Protein AF-A0A0D3KA87-F1 (afdb_monomer)

Nearest PDB structures (foldseek):
  4mgt-assembly1_A  TM=5.102E-01  e=1.260E-03  Homo sapiens
  7eym-assembly1_B  TM=7.110E-01  e=2.002E-02  Vibrio cholerae
  3smh-assembly1_A  TM=4.276E-01  e=1.217E-02  Arachis hypogaea
  2oyz-assembly1_A-2  TM=3.803E-01  e=1.894E-02  Vibrio parahaemolyticus RIMD 2210633
  7eyl-assembly1_B  TM=3.367E-01  e=8.732E-03  Salmonella enterica

Radius of gyration: 24.96 Å; Cα contacts (8 Å, |Δi|>4): 681; chains: 1; bounding box: 52×82×72 Å

Secondary structure (DSSP, 8-state):
-------B-EEEE--SSSPPPEEEEEE--HHHHHHHHHHHHTTHHHHHTSPPEEETTTTEEEEEEEEE-SS-SS-B--SSSSPBPBPPHHHHHHHHHHHHHHHHHHHHHHGGGTTT-HHHHHHHHHHHTT-TT-EEEEEEEEES-B----B---GGGGSEEEEEEESEEEEEEETTSSS----PPEEEEEETTEEEEE-TTSSEEEEEB--B--SSTTTSEEEEEEE---SSHHHHHHHHHTTSSHHHHHHHHHHHHHHHHS--BPPPHHHHHHHHHHHHH-TT---TT-PPTTSTTHHHHHHHHHHHTTS-------------------------------

Structure (mmCIF, N/CA/C/O backbone):
data_AF-A0A0D3KA87-F1
#
_entry.id   AF-A0A0D3KA87-F1
#
loop_
_atom_site.group_PDB
_atom_site.id
_atom_site.type_symbol
_atom_site.label_atom_id
_atom_site.label_alt_id
_atom_site.label_comp_id
_atom_site.label_asym_id
_atom_site.label_entity_id
_atom_site.label_seq_id
_atom_site.pdbx_PDB_ins_code
_atom_site.Cartn_x
_atom_site.Cartn_y
_atom_site.Cartn_z
_atom_site.occupancy
_atom_site.B_iso_or_equiv
_atom_site.auth_seq_id
_atom_site.auth_comp_id
_atom_site.auth_asym_id
_atom_site.auth_atom_id
_atom_site.pdbx_PDB_model_num
ATOM 1 N N . MET A 1 1 ? -5.743 -29.422 16.535 1.00 29.83 1 MET A N 1
ATOM 2 C CA . MET A 1 1 ? -4.283 -29.251 16.360 1.00 29.83 1 MET A CA 1
ATOM 3 C C . MET A 1 1 ? -4.022 -27.855 15.812 1.00 29.83 1 MET A C 1
ATOM 5 O O . MET A 1 1 ? -4.477 -27.555 14.717 1.00 29.83 1 MET A O 1
ATOM 9 N N . ARG A 1 2 ? -3.400 -26.972 16.604 1.00 28.83 2 ARG A N 1
ATOM 10 C CA . ARG A 1 2 ? -3.040 -25.602 16.205 1.00 28.83 2 ARG A CA 1
ATOM 11 C C . ARG A 1 2 ? -1.653 -25.640 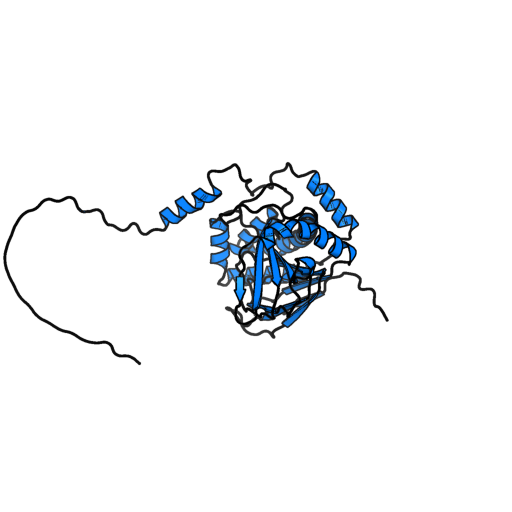15.562 1.00 28.83 2 ARG A C 1
ATOM 13 O O . ARG A 1 2 ? -0.681 -25.882 16.266 1.00 28.83 2 ARG A O 1
ATOM 20 N N . ALA A 1 3 ? -1.568 -25.428 14.252 1.00 25.55 3 ALA A N 1
ATOM 21 C CA . ALA A 1 3 ? -0.290 -25.203 13.589 1.00 25.55 3 ALA A CA 1
ATOM 22 C C . ALA A 1 3 ? 0.147 -23.753 13.845 1.00 25.55 3 ALA A C 1
ATOM 24 O O . ALA A 1 3 ? -0.553 -22.812 13.466 1.00 25.55 3 ALA A O 1
ATOM 25 N N . ALA A 1 4 ? 1.282 -23.581 14.521 1.00 24.92 4 ALA A N 1
ATOM 26 C CA . ALA A 1 4 ? 1.974 -22.305 14.611 1.00 24.92 4 ALA A CA 1
ATOM 27 C C . ALA A 1 4 ? 2.477 -21.928 13.208 1.00 24.92 4 ALA A C 1
ATOM 29 O O . ALA A 1 4 ? 3.309 -22.620 12.626 1.00 24.92 4 ALA A O 1
ATOM 30 N N . TYR A 1 5 ? 1.912 -20.864 12.639 1.00 28.84 5 TYR A N 1
ATOM 31 C CA . TYR A 1 5 ? 2.290 -20.332 11.332 1.00 28.84 5 TYR A CA 1
ATOM 32 C C . TYR A 1 5 ? 3.487 -19.391 11.522 1.00 28.84 5 TYR A C 1
ATOM 34 O O . TYR A 1 5 ? 3.333 -18.293 12.055 1.00 28.84 5 TYR A O 1
ATOM 42 N N . HIS A 1 6 ? 4.681 -19.816 11.108 1.00 30.80 6 HIS A N 1
ATOM 43 C CA . HIS A 1 6 ? 5.847 -18.936 11.012 1.00 30.80 6 HIS A CA 1
ATOM 44 C C . HIS A 1 6 ? 5.797 -18.163 9.679 1.00 30.80 6 HIS A C 1
ATOM 46 O O . HIS A 1 6 ? 5.559 -18.737 8.617 1.00 30.80 6 HIS A O 1
ATOM 52 N N . GLY A 1 7 ? 5.932 -16.836 9.760 1.00 34.31 7 GLY A N 1
ATOM 53 C CA . GLY A 1 7 ? 5.537 -15.854 8.742 1.00 34.31 7 GLY A CA 1
ATOM 54 C C . GLY A 1 7 ? 6.432 -15.733 7.505 1.00 34.31 7 GLY A C 1
ATOM 55 O O . GLY A 1 7 ? 7.027 -14.679 7.291 1.00 34.31 7 GLY A O 1
ATOM 56 N N . HIS A 1 8 ? 6.465 -16.756 6.652 1.00 42.09 8 HIS A N 1
ATOM 57 C CA . HIS A 1 8 ? 6.982 -16.636 5.284 1.00 42.09 8 HIS A CA 1
ATOM 58 C C . HIS A 1 8 ? 5.834 -16.410 4.290 1.00 42.09 8 HIS A C 1
ATOM 60 O O . HIS A 1 8 ? 4.840 -17.139 4.298 1.00 42.09 8 HIS A O 1
ATOM 66 N N . GLY A 1 9 ? 5.948 -15.371 3.455 1.00 43.50 9 GLY A N 1
ATOM 67 C CA . GLY A 1 9 ? 4.945 -15.059 2.437 1.00 43.50 9 GLY A CA 1
ATOM 68 C C . GLY A 1 9 ? 4.829 -16.140 1.357 1.00 43.50 9 GLY A C 1
ATOM 69 O O . GLY A 1 9 ? 5.801 -16.826 1.050 1.00 43.50 9 GLY A O 1
ATOM 70 N N . THR A 1 10 ? 3.632 -16.316 0.793 1.00 48.19 10 THR A N 1
ATOM 71 C CA . THR A 1 10 ? 3.384 -17.303 -0.275 1.00 48.19 10 THR A CA 1
ATOM 72 C C . THR A 1 10 ? 3.188 -16.592 -1.618 1.00 48.19 10 THR A C 1
ATOM 74 O O . THR A 1 10 ? 2.235 -15.813 -1.724 1.00 48.19 10 THR A O 1
ATOM 77 N N . PRO A 1 11 ? 4.022 -16.860 -2.641 1.00 50.75 11 PRO A N 1
ATOM 78 C CA . PRO A 1 11 ? 3.835 -16.300 -3.976 1.00 50.75 11 PRO A CA 1
ATOM 79 C C . PRO A 1 11 ? 2.576 -16.861 -4.647 1.00 50.75 11 PRO A C 1
ATOM 81 O O . PRO A 1 11 ? 2.233 -18.033 -4.480 1.00 50.75 11 PRO A O 1
ATOM 84 N N . TRP A 1 12 ? 1.907 -16.034 -5.449 1.00 44.16 12 TRP A N 1
ATOM 85 C CA . TRP A 1 12 ? 0.798 -16.443 -6.312 1.00 44.16 12 TRP A CA 1
ATOM 86 C C . TRP A 1 12 ? 0.878 -15.711 -7.671 1.00 44.16 12 TRP A C 1
ATOM 88 O O . TRP A 1 12 ? 0.976 -14.482 -7.689 1.00 44.16 12 TRP A O 1
ATOM 98 N N . GLY A 1 13 ? 0.879 -16.446 -8.801 1.00 48.28 13 GLY A N 1
ATOM 99 C CA . GLY A 1 13 ? 0.975 -15.877 -10.161 1.00 48.28 13 GLY A CA 1
ATOM 100 C C . GLY A 1 13 ? 1.121 -16.894 -11.314 1.00 48.28 13 GLY A C 1
ATOM 101 O O . GLY A 1 13 ? 1.356 -18.075 -11.066 1.00 48.28 13 GLY A O 1
ATOM 102 N N . SER A 1 14 ? 0.983 -16.438 -12.573 1.00 42.50 14 SER A N 1
ATOM 103 C CA . SER A 1 14 ? 1.156 -17.241 -13.809 1.00 42.50 14 SER A CA 1
ATOM 104 C C . SER A 1 14 ? 2.078 -16.551 -14.825 1.00 42.50 14 SER A C 1
ATOM 106 O O . SER A 1 14 ? 1.869 -15.377 -15.118 1.00 42.50 14 SER A O 1
ATOM 108 N N . SER A 1 15 ? 3.037 -17.271 -15.416 1.00 38.16 15 SER A N 1
ATOM 109 C CA . SER A 1 15 ? 4.086 -16.719 -16.300 1.00 38.16 15 SER A CA 1
ATOM 110 C C . SER A 1 15 ? 3.833 -16.845 -17.816 1.00 38.16 15 SER A C 1
ATOM 112 O O . SER A 1 15 ? 4.717 -16.535 -18.610 1.00 38.16 15 SER A O 1
ATOM 114 N N . ALA A 1 16 ? 2.654 -17.287 -18.266 1.00 33.31 16 ALA A N 1
ATOM 115 C CA . ALA A 1 16 ? 2.413 -17.542 -19.690 1.00 33.31 16 ALA A CA 1
ATOM 116 C C . ALA A 1 16 ? 1.804 -16.330 -20.432 1.00 33.31 16 ALA A C 1
ATOM 118 O O . ALA A 1 16 ? 0.631 -16.004 -20.255 1.00 33.31 16 ALA A O 1
ATOM 119 N N . GLY A 1 17 ? 2.598 -15.695 -21.307 1.00 37.53 17 GLY A N 1
ATOM 120 C CA . GLY A 1 17 ? 2.157 -14.931 -22.497 1.00 37.53 17 GLY A CA 1
ATOM 121 C C . GLY A 1 17 ? 1.328 -13.649 -22.300 1.00 37.53 17 GLY A C 1
ATOM 122 O O . GLY A 1 17 ? 1.046 -12.947 -23.268 1.00 37.53 17 GLY A O 1
ATOM 123 N N . SER A 1 18 ? 0.961 -13.317 -21.068 1.00 50.84 18 SER A N 1
ATOM 124 C CA . SER A 1 18 ? 0.252 -12.105 -20.644 1.00 50.84 18 SER A CA 1
ATOM 125 C C . SER A 1 18 ? 1.013 -11.491 -19.465 1.00 50.84 18 SER A C 1
ATOM 127 O O . SER A 1 18 ? 1.830 -12.178 -18.854 1.00 50.84 18 SER A O 1
ATOM 129 N N . VAL A 1 19 ? 0.828 -10.195 -19.174 1.00 52.31 19 VAL A N 1
ATOM 130 C CA . VAL A 1 19 ? 1.509 -9.565 -18.028 1.00 52.31 19 VAL A CA 1
ATOM 131 C C . VAL A 1 19 ? 1.195 -10.391 -16.772 1.00 52.31 19 VAL A C 1
ATOM 133 O O . VAL A 1 19 ? 0.009 -10.568 -16.478 1.00 52.31 19 VAL A O 1
ATOM 136 N N . PRO A 1 20 ? 2.200 -10.940 -16.061 1.00 62.62 20 PRO A N 1
ATOM 137 C CA . PRO A 1 20 ? 1.940 -11.867 -14.975 1.00 62.62 20 PRO A CA 1
ATOM 138 C C . PRO A 1 20 ? 1.203 -11.129 -13.864 1.00 62.62 20 PRO A C 1
ATOM 140 O O . PRO A 1 20 ? 1.701 -10.142 -13.318 1.00 62.62 20 PRO A O 1
ATOM 143 N N . PHE A 1 21 ? 0.027 -11.627 -13.490 1.00 72.81 21 PHE A N 1
ATOM 144 C CA . PHE A 1 21 ? -0.487 -11.330 -12.166 1.00 72.81 21 PHE A CA 1
ATOM 145 C C . PHE A 1 21 ? 0.550 -11.848 -11.160 1.00 72.81 21 PHE A C 1
ATOM 147 O O . PHE A 1 21 ? 0.918 -13.024 -11.201 1.00 72.81 21 PHE A O 1
ATOM 154 N N . ALA A 1 22 ? 1.017 -10.975 -10.273 1.00 80.88 22 ALA A N 1
ATOM 155 C CA . ALA A 1 22 ? 1.909 -11.337 -9.184 1.00 80.88 22 ALA A CA 1
ATOM 156 C C . ALA A 1 22 ? 1.390 -10.750 -7.880 1.00 80.88 22 ALA A C 1
ATOM 158 O O . ALA A 1 22 ? 1.112 -9.549 -7.774 1.00 80.88 22 ALA A O 1
ATOM 159 N N . MET A 1 23 ? 1.292 -11.610 -6.874 1.00 84.25 23 MET A N 1
ATOM 160 C CA . MET A 1 23 ? 0.985 -11.204 -5.518 1.00 84.25 23 MET A CA 1
ATOM 161 C C . MET A 1 23 ? 1.862 -11.955 -4.531 1.00 84.25 23 MET A C 1
ATOM 163 O O . MET A 1 23 ? 1.871 -13.185 -4.503 1.00 84.25 23 MET A O 1
ATOM 167 N N . GLN A 1 24 ? 2.561 -11.195 -3.695 1.00 86.12 24 GLN A N 1
ATOM 168 C CA . GLN A 1 24 ? 3.123 -11.706 -2.451 1.00 86.12 24 GLN A CA 1
ATOM 169 C C . GLN A 1 24 ? 2.172 -11.375 -1.326 1.00 86.12 24 GLN A C 1
ATOM 171 O O . GLN A 1 24 ? 1.666 -10.258 -1.268 1.00 86.12 24 GLN A O 1
ATOM 176 N N . ARG A 1 25 ? 1.944 -12.319 -0.420 1.00 90.44 25 ARG A N 1
ATOM 177 C CA . ARG A 1 25 ? 1.046 -12.121 0.718 1.00 90.44 25 ARG A CA 1
ATOM 178 C C . ARG A 1 25 ? 1.621 -12.717 1.985 1.00 90.44 25 ARG A C 1
ATOM 180 O O . ARG A 1 25 ? 2.270 -13.756 1.941 1.00 90.44 25 ARG A O 1
ATOM 187 N N . GLY A 1 26 ? 1.346 -12.065 3.100 1.00 91.69 26 GLY A N 1
ATOM 188 C CA . GLY A 1 26 ? 1.746 -12.477 4.435 1.00 91.69 26 GLY A CA 1
ATOM 189 C C . GLY A 1 26 ? 0.717 -12.019 5.458 1.00 91.69 26 GLY A C 1
ATOM 190 O O . GLY A 1 26 ? -0.248 -11.321 5.131 1.00 91.69 26 GLY A O 1
ATOM 191 N N . ARG A 1 27 ? 0.917 -12.418 6.712 1.00 94.69 27 ARG A N 1
ATOM 192 C CA . ARG A 1 27 ? 0.060 -11.999 7.818 1.00 94.69 27 ARG A CA 1
ATOM 193 C C . ARG A 1 27 ? 0.905 -11.539 8.991 1.00 94.69 27 ARG A C 1
ATOM 195 O O . ARG A 1 27 ? 1.750 -12.297 9.462 1.00 94.69 27 ARG A O 1
ATOM 202 N N . ALA A 1 28 ? 0.679 -10.307 9.436 1.00 95.69 28 ALA A N 1
ATOM 203 C CA . ALA A 1 28 ? 1.359 -9.752 10.597 1.00 95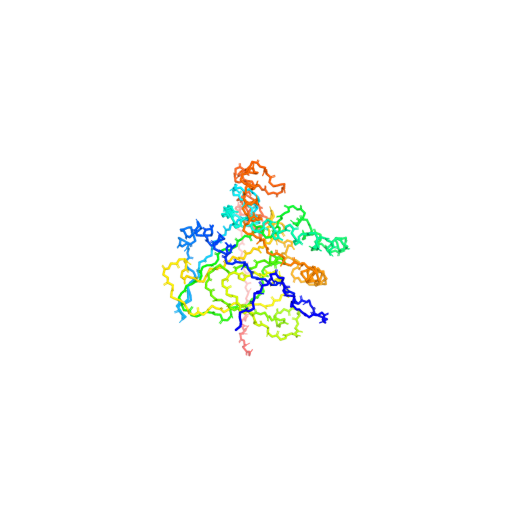.69 28 ALA A CA 1
ATOM 204 C C . ALA A 1 28 ? 1.082 -10.608 11.837 1.00 95.69 28 ALA A C 1
ATOM 206 O O . ALA A 1 28 ? -0.004 -11.183 11.975 1.00 95.69 28 ALA A O 1
ATOM 207 N N . SER A 1 29 ? 2.057 -10.679 12.746 1.00 97.00 29 SER A N 1
ATOM 208 C CA . SER A 1 29 ? 1.815 -11.275 14.057 1.00 97.00 29 SER A CA 1
ATOM 209 C C . SER A 1 29 ? 0.733 -10.478 14.802 1.00 97.00 29 SER A C 1
ATOM 211 O O . SER A 1 29 ? 0.550 -9.288 14.519 1.00 97.00 29 SER A O 1
ATOM 213 N N . PRO A 1 30 ? 0.017 -11.094 15.759 1.00 97.69 30 PRO A N 1
ATOM 214 C CA . PRO A 1 30 ? -0.987 -10.388 16.553 1.00 97.69 30 PRO A CA 1
ATOM 215 C C . PRO A 1 30 ? -0.450 -9.111 17.211 1.00 97.69 30 PRO A C 1
ATOM 217 O O . PRO A 1 30 ? -1.128 -8.089 17.189 1.00 97.69 30 PRO A O 1
ATOM 220 N N . ASP A 1 31 ? 0.786 -9.138 17.712 1.00 97.94 31 ASP A N 1
ATOM 221 C CA . ASP A 1 31 ? 1.407 -7.993 18.384 1.00 97.94 31 ASP A CA 1
ATOM 222 C C . ASP A 1 31 ? 1.713 -6.840 17.424 1.00 97.94 31 ASP A C 1
ATOM 224 O O . ASP A 1 31 ? 1.459 -5.677 17.741 1.00 97.94 31 ASP A O 1
ATOM 228 N N . VAL A 1 32 ? 2.216 -7.159 16.226 1.00 97.75 32 VAL A N 1
ATOM 229 C CA . VAL A 1 32 ? 2.481 -6.172 15.170 1.00 97.75 32 VAL A CA 1
ATOM 230 C C . VAL A 1 32 ? 1.172 -5.580 14.666 1.00 97.75 32 VAL A C 1
ATOM 232 O O . VAL A 1 32 ? 1.063 -4.364 14.541 1.00 97.75 32 VAL A O 1
ATOM 235 N N . LEU A 1 33 ? 0.156 -6.416 14.429 1.00 97.88 33 LEU A N 1
ATOM 236 C CA . LEU A 1 33 ? -1.172 -5.952 14.039 1.00 97.88 33 LEU A CA 1
ATOM 237 C C . LEU A 1 33 ? -1.755 -5.011 15.098 1.00 97.88 33 LEU A C 1
ATOM 239 O O . LEU A 1 33 ? -2.148 -3.900 14.756 1.00 97.88 33 LEU A O 1
ATOM 243 N N . ALA A 1 34 ? -1.761 -5.415 16.369 1.00 97.88 34 ALA A N 1
ATOM 244 C CA . ALA A 1 34 ? -2.294 -4.602 17.459 1.00 97.88 34 ALA A CA 1
ATOM 245 C C . ALA A 1 34 ? -1.553 -3.263 17.587 1.00 97.88 34 ALA A C 1
ATOM 247 O O . ALA A 1 34 ? -2.163 -2.226 17.847 1.00 97.88 34 ALA A O 1
ATOM 248 N N . HIS A 1 35 ? -0.235 -3.265 17.384 1.00 97.50 35 HIS A N 1
ATOM 249 C CA . HIS A 1 35 ? 0.570 -2.048 17.397 1.00 97.50 35 HIS A CA 1
ATOM 250 C C . HIS A 1 35 ? 0.224 -1.103 16.246 1.00 97.50 35 HIS A C 1
ATOM 252 O O . HIS A 1 35 ? -0.018 0.081 16.473 1.00 97.50 35 HIS A O 1
ATOM 258 N N . VAL A 1 36 ? 0.112 -1.628 15.026 1.00 96.81 36 VAL A N 1
ATOM 259 C CA . VAL A 1 36 ? -0.241 -0.836 13.841 1.00 96.81 36 VAL A CA 1
ATOM 260 C C . VAL A 1 36 ? -1.693 -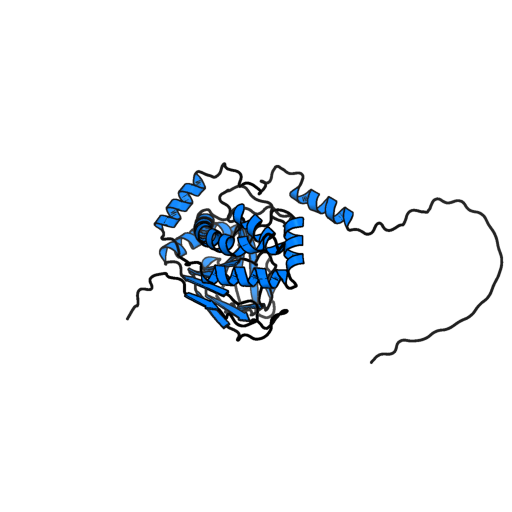0.350 13.901 1.00 96.81 36 VAL A C 1
ATOM 262 O O . VAL A 1 36 ? -1.960 0.776 13.495 1.00 96.81 36 VAL A O 1
ATOM 265 N N . GLN A 1 37 ? -2.623 -1.134 14.456 1.00 97.31 37 GLN A N 1
ATOM 266 C CA . GLN A 1 37 ? -4.007 -0.707 14.707 1.00 97.31 37 GLN A CA 1
ATOM 267 C C . GLN A 1 37 ? -4.062 0.475 15.681 1.00 97.31 37 GLN A C 1
ATOM 269 O O . GLN A 1 37 ? -4.720 1.468 15.386 1.00 97.31 37 GLN A O 1
ATOM 274 N N . ARG A 1 38 ? -3.322 0.417 16.801 1.00 96.75 38 ARG A N 1
ATOM 275 C CA . ARG A 1 38 ? -3.224 1.547 17.743 1.00 96.75 38 ARG A CA 1
ATOM 276 C C . ARG A 1 38 ? -2.644 2.793 17.084 1.00 96.75 38 ARG A C 1
ATOM 278 O O . ARG A 1 38 ? -3.164 3.882 17.294 1.00 96.75 38 ARG A O 1
ATOM 285 N N . ALA A 1 39 ? -1.599 2.637 16.270 1.00 94.94 39 ALA A N 1
ATOM 286 C CA . ALA A 1 39 ? -1.043 3.753 15.514 1.00 94.94 39 ALA A CA 1
ATOM 287 C C . ALA A 1 39 ? -2.080 4.325 14.534 1.00 94.94 39 ALA A C 1
ATOM 289 O O . ALA A 1 39 ? -2.257 5.535 14.471 1.00 94.94 39 ALA A O 1
ATOM 290 N N . ALA A 1 40 ? -2.798 3.470 13.802 1.00 94.44 40 ALA A N 1
ATOM 291 C CA . ALA A 1 40 ? -3.790 3.891 12.818 1.00 94.44 40 ALA A CA 1
ATOM 292 C C . ALA A 1 40 ? -5.037 4.544 13.429 1.00 94.44 40 ALA A C 1
ATOM 294 O O . ALA A 1 40 ? -5.624 5.408 12.784 1.00 94.44 40 ALA A O 1
ATOM 295 N N . ALA A 1 41 ? -5.401 4.196 14.667 1.00 94.19 41 ALA A N 1
ATOM 296 C CA . ALA A 1 41 ? -6.487 4.846 15.400 1.00 94.19 41 ALA A CA 1
ATOM 297 C C . ALA A 1 41 ? -6.252 6.356 15.595 1.00 94.19 41 ALA A C 1
ATOM 299 O O . ALA A 1 41 ? -7.205 7.118 15.699 1.00 94.19 41 ALA A O 1
ATOM 300 N N . LEU A 1 42 ? -4.999 6.830 15.545 1.00 93.38 42 LEU A N 1
ATOM 301 C CA . LEU A 1 42 ? -4.694 8.268 15.566 1.00 93.38 42 LEU A CA 1
ATOM 302 C C . LEU A 1 42 ? -5.217 9.019 14.327 1.00 93.38 42 LEU A C 1
ATOM 304 O O . LEU A 1 42 ? -5.322 10.238 14.362 1.00 93.38 42 LEU A O 1
ATOM 308 N N . MET A 1 43 ? -5.551 8.308 13.244 1.00 93.00 43 MET A N 1
ATOM 309 C CA . MET A 1 43 ? -6.176 8.877 12.043 1.00 93.00 43 MET A CA 1
ATOM 310 C C . MET A 1 43 ? -7.710 8.823 12.090 1.00 93.00 43 MET A C 1
ATOM 312 O O . MET A 1 43 ? -8.356 9.304 11.164 1.00 93.00 43 MET A O 1
ATOM 316 N N . GLU A 1 44 ? -8.313 8.212 13.116 1.00 92.62 44 GLU A N 1
ATOM 317 C CA . GLU A 1 44 ? -9.759 7.963 13.169 1.00 92.62 44 GLU A CA 1
ATOM 318 C C . GLU A 1 44 ? -10.567 9.255 13.044 1.00 92.62 44 GLU A C 1
ATOM 320 O O . GLU A 1 44 ? -11.424 9.354 12.167 1.00 92.62 44 GLU A O 1
ATOM 325 N N . ALA A 1 45 ? -10.269 10.253 13.880 1.00 90.81 45 ALA A N 1
ATOM 326 C CA . ALA A 1 45 ? -10.993 11.521 13.882 1.00 90.81 45 ALA A CA 1
ATOM 327 C C . ALA A 1 45 ? -10.915 12.221 12.516 1.00 90.81 45 ALA A C 1
ATOM 329 O O . ALA A 1 45 ? -11.938 12.657 11.987 1.00 90.81 45 ALA A O 1
ATOM 330 N N . ASP A 1 46 ? -9.720 12.251 11.920 1.00 90.38 46 ASP A N 1
ATOM 331 C CA . ASP A 1 46 ? -9.484 12.847 10.606 1.00 90.38 46 ASP A CA 1
ATOM 332 C C . ASP A 1 46 ? -10.294 12.136 9.520 1.00 90.38 46 ASP A C 1
ATOM 334 O O . ASP A 1 46 ? -10.982 12.787 8.737 1.00 90.38 46 ASP A O 1
ATOM 338 N N . VAL A 1 47 ? -10.239 10.800 9.472 1.00 90.44 47 VAL A N 1
ATOM 339 C 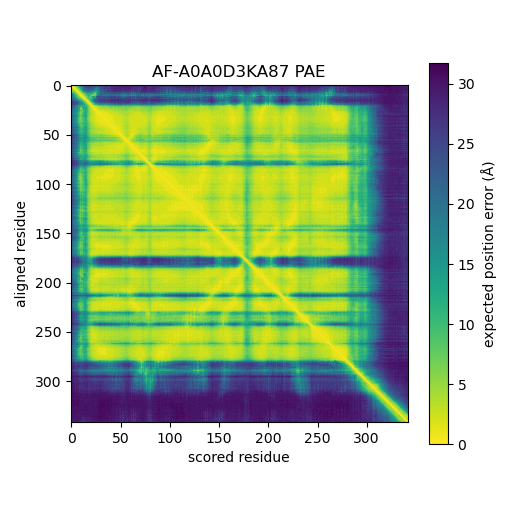CA . VAL A 1 47 ? -10.897 10.015 8.421 1.00 90.44 47 VAL A CA 1
ATOM 340 C C . VAL A 1 47 ? -12.415 10.019 8.586 1.00 90.44 47 VAL A C 1
ATOM 342 O O . VAL A 1 47 ? -13.131 10.105 7.590 1.00 90.44 47 VAL A O 1
ATOM 345 N N . LEU A 1 48 ? -12.934 9.950 9.815 1.00 88.94 48 LEU A N 1
ATOM 346 C CA . LEU A 1 48 ? -14.377 9.962 10.068 1.00 88.94 48 LEU A CA 1
ATOM 347 C C . LEU A 1 48 ? -15.027 11.321 9.772 1.00 88.94 48 LEU A C 1
ATOM 349 O O . LEU A 1 48 ? -16.212 11.351 9.430 1.00 88.94 48 LEU A O 1
ATOM 353 N N . ALA A 1 49 ? -14.258 12.413 9.833 1.00 90.88 49 ALA A N 1
ATOM 354 C CA . ALA A 1 49 ? -14.698 13.753 9.445 1.00 90.88 49 ALA A CA 1
ATOM 355 C C . ALA A 1 49 ? -14.782 13.961 7.919 1.00 90.88 49 ALA A C 1
ATOM 357 O O . ALA A 1 49 ? -15.337 14.965 7.465 1.00 90.88 49 ALA A O 1
ATOM 358 N N . LEU A 1 50 ? -14.243 13.038 7.114 1.00 90.25 50 LEU A N 1
ATOM 359 C CA . LEU A 1 50 ? -14.254 13.161 5.658 1.00 90.25 50 LEU A CA 1
ATOM 360 C C . LEU A 1 50 ? -15.646 12.920 5.058 1.00 90.25 50 LEU A C 1
ATOM 362 O O . LEU A 1 50 ? -16.465 12.187 5.629 1.00 90.25 50 LEU A O 1
ATOM 366 N N . PRO A 1 51 ? -15.907 13.484 3.862 1.00 89.62 51 PRO A N 1
ATOM 367 C CA . PRO A 1 51 ? -17.122 13.207 3.117 1.00 89.62 51 PRO A CA 1
ATOM 368 C C . PRO A 1 51 ? -17.333 11.710 2.898 1.00 89.62 51 PRO A C 1
ATOM 370 O O . PRO A 1 51 ? -16.412 10.954 2.588 1.00 89.62 51 PRO A O 1
ATOM 373 N N . VAL A 1 52 ? -18.590 11.301 3.022 1.00 89.00 52 VAL A N 1
ATOM 374 C CA . VAL A 1 52 ? -19.017 9.925 2.797 1.00 89.00 52 VAL A CA 1
ATOM 375 C C . VAL A 1 52 ? -19.314 9.700 1.321 1.00 89.00 52 VAL A C 1
ATOM 377 O O . VAL A 1 52 ? -20.130 10.405 0.729 1.00 89.00 52 VAL A O 1
ATOM 380 N N . SER A 1 53 ? -18.728 8.646 0.757 1.00 87.62 53 SER A N 1
ATOM 381 C CA . SER A 1 53 ? -19.240 8.010 -0.454 1.00 87.62 53 SER A CA 1
ATOM 382 C C . SER A 1 53 ? -20.198 6.891 -0.046 1.00 87.62 53 SER A C 1
ATOM 384 O O . SER A 1 53 ? -19.774 5.899 0.546 1.00 87.62 53 SER A O 1
ATOM 386 N N . ALA A 1 54 ? -21.494 7.069 -0.301 1.00 86.94 54 ALA A N 1
ATOM 387 C CA . ALA A 1 54 ? -22.527 6.101 0.064 1.00 86.94 54 ALA A CA 1
ATOM 388 C C . ALA A 1 54 ? -23.145 5.451 -1.176 1.00 86.94 54 ALA A C 1
ATOM 390 O O . ALA A 1 54 ? -23.622 6.148 -2.075 1.00 86.94 54 ALA A O 1
ATOM 391 N N . ASP A 1 55 ? -23.229 4.122 -1.181 1.00 86.00 55 ASP A N 1
ATOM 392 C CA . ASP A 1 55 ? -24.114 3.406 -2.092 1.00 86.00 55 ASP A CA 1
ATOM 393 C C . ASP A 1 55 ? -25.489 3.236 -1.441 1.00 86.00 55 ASP A C 1
ATOM 395 O O . ASP A 1 55 ? -25.683 2.427 -0.533 1.00 86.00 55 ASP A O 1
ATOM 399 N N . LYS A 1 56 ? -26.472 4.002 -1.925 1.00 84.62 56 LYS A N 1
ATOM 400 C CA . LYS A 1 56 ? -27.829 4.018 -1.358 1.00 84.62 56 LYS A CA 1
ATOM 401 C C . LYS A 1 56 ? -28.526 2.657 -1.412 1.00 84.62 56 LYS A C 1
ATOM 403 O O . LYS A 1 56 ? -29.421 2.423 -0.610 1.00 84.62 56 LYS A O 1
ATOM 408 N N . ARG A 1 57 ? -28.168 1.791 -2.369 1.00 84.19 57 ARG A N 1
ATOM 409 C CA . ARG A 1 57 ? -28.832 0.492 -2.568 1.00 84.19 57 ARG A CA 1
ATOM 410 C C . ARG A 1 57 ? -28.388 -0.542 -1.545 1.00 84.19 57 ARG A C 1
ATOM 412 O O . ARG A 1 57 ? -29.232 -1.229 -0.986 1.00 84.19 57 ARG A O 1
ATOM 419 N N . SER A 1 58 ? -27.084 -0.650 -1.312 1.00 86.62 58 SER A N 1
ATOM 420 C CA . SER A 1 58 ? -26.544 -1.557 -0.298 1.00 86.62 58 SER A CA 1
ATOM 421 C C . SER A 1 58 ? -26.546 -0.967 1.110 1.00 86.62 58 SER A C 1
ATOM 423 O O . SER A 1 58 ? -26.434 -1.718 2.070 1.00 86.62 58 SER A O 1
ATOM 425 N N . GLY A 1 59 ? -26.634 0.358 1.257 1.00 88.94 59 GLY A N 1
ATOM 426 C CA . GLY A 1 59 ? -26.373 1.023 2.536 1.00 88.94 59 GLY A CA 1
ATOM 427 C C . GLY A 1 59 ? -24.888 1.005 2.916 1.00 88.94 59 GLY A C 1
ATOM 428 O O . GLY A 1 59 ? -24.545 1.219 4.077 1.00 88.94 59 GLY A O 1
ATOM 429 N N . HIS A 1 60 ? -24.002 0.715 1.960 1.00 91.94 60 HIS A N 1
ATOM 430 C CA . HIS A 1 60 ? -22.560 0.755 2.151 1.00 91.94 60 HIS A CA 1
ATOM 431 C C . HIS A 1 60 ? -22.048 2.193 2.182 1.00 91.94 60 HIS A C 1
ATOM 433 O O . HIS A 1 60 ? -22.444 3.027 1.365 1.00 91.94 60 HIS A O 1
ATOM 439 N N . VAL A 1 61 ? -21.112 2.461 3.085 1.00 92.31 61 VAL A N 1
ATOM 440 C CA . VAL A 1 61 ? -20.463 3.759 3.260 1.00 92.31 61 VAL A CA 1
ATOM 441 C C . VAL A 1 61 ? -18.951 3.579 3.231 1.00 92.31 61 VAL A C 1
ATOM 443 O O . VAL A 1 61 ? -18.412 2.763 3.974 1.00 92.31 61 VAL A O 1
ATOM 446 N N . ASN A 1 62 ? -18.276 4.387 2.417 1.00 93.38 62 ASN A N 1
ATOM 447 C CA . ASN A 1 62 ? -16.824 4.488 2.338 1.00 93.38 62 ASN A CA 1
ATOM 448 C C . ASN A 1 62 ? -16.358 5.912 2.681 1.00 93.38 62 ASN A C 1
ATOM 450 O O . ASN A 1 62 ? -16.943 6.895 2.215 1.00 93.38 62 ASN A O 1
ATOM 454 N N . ARG A 1 63 ? -15.276 6.011 3.456 1.00 94.31 63 ARG A N 1
ATOM 455 C CA . ARG A 1 63 ? -14.487 7.232 3.674 1.00 94.31 63 ARG A CA 1
ATOM 456 C C . ARG A 1 63 ? -13.029 6.942 3.356 1.00 94.31 63 ARG A C 1
ATOM 458 O O . ARG A 1 63 ? -12.524 5.880 3.713 1.00 94.31 63 ARG A O 1
ATOM 465 N N . GLU A 1 64 ? -12.350 7.888 2.719 1.00 94.12 64 GLU A N 1
ATOM 466 C CA . GLU A 1 64 ? -10.978 7.697 2.252 1.00 94.12 64 GLU A CA 1
ATOM 467 C C . GLU A 1 64 ? -10.104 8.906 2.584 1.00 94.12 64 GLU A C 1
ATOM 469 O O . GLU A 1 64 ? -10.308 9.991 2.045 1.00 94.12 64 GLU A O 1
ATOM 474 N N . GLY A 1 65 ? -9.137 8.709 3.483 1.00 93.75 65 GLY A N 1
ATOM 475 C CA . GLY A 1 65 ? -8.146 9.719 3.860 1.00 93.75 65 GLY A CA 1
ATOM 476 C C . GLY A 1 65 ? -6.796 9.480 3.192 1.00 93.75 65 GLY A C 1
ATOM 477 O O . GLY A 1 65 ? -6.375 8.337 3.023 1.00 93.75 65 GLY A O 1
ATOM 478 N N . HIS A 1 66 ? -6.090 10.556 2.842 1.00 93.81 66 HIS A N 1
ATOM 479 C CA . HIS A 1 66 ? -4.804 10.486 2.145 1.00 93.81 66 HIS A CA 1
ATOM 480 C C . HIS A 1 66 ? -3.648 10.977 3.018 1.00 93.81 66 HIS A C 1
ATOM 482 O O . HIS A 1 66 ? -3.687 12.087 3.545 1.00 93.81 66 HIS A O 1
ATOM 488 N N . TYR A 1 67 ? -2.590 10.170 3.104 1.00 94.81 67 TYR A N 1
ATOM 489 C CA . TYR A 1 67 ? -1.412 10.405 3.947 1.00 94.81 67 TYR A CA 1
ATOM 490 C C . TYR A 1 67 ? -0.123 10.087 3.174 1.00 94.81 67 TYR A C 1
ATOM 492 O O . TYR A 1 67 ? -0.170 9.576 2.049 1.00 94.81 67 TYR A O 1
ATOM 500 N N . HIS A 1 68 ? 1.045 10.340 3.771 1.00 94.12 68 HIS A N 1
ATOM 501 C CA . HIS A 1 68 ? 2.313 9.797 3.273 1.00 94.12 68 HIS A CA 1
ATOM 502 C C . HIS A 1 68 ? 3.052 8.904 4.272 1.00 94.12 68 HIS A C 1
ATOM 504 O O . HIS A 1 68 ? 2.958 9.059 5.487 1.00 94.12 68 HIS A O 1
ATOM 510 N N . GLY A 1 69 ? 3.825 7.967 3.720 1.00 94.06 69 GLY A N 1
ATOM 511 C CA . GLY A 1 69 ? 4.604 6.955 4.444 1.00 94.06 69 GLY A CA 1
ATOM 512 C C . GLY A 1 69 ? 6.111 7.222 4.472 1.00 94.06 69 GLY A C 1
ATOM 513 O O . GLY A 1 69 ? 6.897 6.278 4.569 1.00 94.06 69 GLY A O 1
ATOM 514 N N . LEU A 1 70 ? 6.532 8.469 4.257 1.00 91.75 70 LEU A N 1
ATOM 515 C CA . LEU A 1 70 ? 7.950 8.866 4.252 1.00 91.75 70 LEU A CA 1
ATOM 516 C C . LEU A 1 70 ? 8.525 8.951 5.676 1.00 91.75 70 LEU A C 1
ATOM 518 O O . LEU A 1 70 ? 7.777 8.995 6.645 1.00 91.75 70 LEU A O 1
ATOM 522 N N . GLY A 1 71 ? 9.854 9.007 5.803 1.00 87.06 71 GLY A N 1
ATOM 523 C CA . GLY A 1 71 ? 10.522 9.094 7.110 1.00 87.06 71 GLY A CA 1
ATOM 524 C C . GLY A 1 71 ? 10.279 10.401 7.877 1.00 87.06 71 GLY A C 1
ATOM 525 O O . GLY A 1 71 ? 10.474 10.450 9.083 1.00 87.06 71 GLY A O 1
ATOM 526 N N . ILE A 1 72 ? 9.741 11.418 7.208 1.00 85.38 72 ILE A N 1
ATOM 527 C CA . ILE A 1 72 ? 9.514 12.760 7.757 1.00 85.38 72 ILE A CA 1
ATOM 528 C C . ILE A 1 72 ? 8.098 12.959 8.298 1.00 85.38 72 ILE A C 1
ATOM 530 O O . ILE A 1 72 ? 7.152 12.321 7.826 1.00 85.38 72 ILE A O 1
ATOM 534 N N . ALA A 1 73 ? 7.961 13.871 9.264 1.00 84.94 73 ALA A N 1
ATOM 535 C CA . ALA A 1 73 ? 6.682 14.265 9.861 1.00 84.94 73 ALA A CA 1
ATOM 536 C C . ALA A 1 73 ? 5.998 15.433 9.122 1.00 84.94 73 ALA A C 1
ATOM 538 O O . ALA A 1 73 ? 4.773 15.565 9.155 1.00 84.94 73 ALA A O 1
ATOM 539 N N . SER A 1 74 ? 6.776 16.278 8.437 1.00 84.06 74 SER A N 1
ATOM 540 C CA . SER A 1 74 ? 6.248 17.383 7.634 1.00 84.06 74 SER A CA 1
ATOM 541 C C . SER A 1 74 ? 5.355 16.867 6.514 1.00 84.06 74 SER A C 1
ATOM 543 O O . SER A 1 74 ? 5.650 15.830 5.920 1.00 84.06 74 SER A O 1
ATOM 545 N N . ARG A 1 75 ? 4.301 17.624 6.179 1.00 85.38 75 ARG A N 1
ATOM 546 C CA . ARG A 1 75 ? 3.451 17.280 5.031 1.00 85.38 75 ARG A CA 1
ATOM 547 C C . ARG A 1 75 ? 4.285 17.236 3.752 1.00 85.38 75 ARG A C 1
ATOM 549 O O . ARG A 1 75 ? 5.296 17.925 3.639 1.00 85.38 75 ARG A O 1
ATOM 556 N N . VAL A 1 76 ? 3.804 16.506 2.753 1.00 82.62 76 VAL A N 1
ATOM 557 C CA . VAL A 1 76 ? 4.432 16.480 1.426 1.00 82.62 76 VAL A CA 1
ATOM 558 C C . VAL A 1 76 ? 3.425 16.713 0.317 1.00 82.62 76 VAL A C 1
ATOM 560 O O . VAL A 1 76 ? 2.292 16.224 0.362 1.00 82.62 76 VAL A O 1
ATOM 563 N N . CYS A 1 77 ? 3.855 17.442 -0.709 1.00 77.25 77 CYS A N 1
ATOM 564 C CA . CYS A 1 77 ? 3.139 17.497 -1.978 1.00 77.25 77 CYS A CA 1
ATOM 565 C C . CYS A 1 77 ? 3.564 16.295 -2.837 1.00 77.25 77 CYS A C 1
ATOM 567 O O . CYS A 1 77 ? 4.752 16.056 -3.057 1.00 77.25 77 CYS A O 1
ATOM 569 N N . GLY A 1 78 ? 2.578 15.530 -3.306 1.00 71.12 78 GLY A N 1
ATOM 570 C CA . GLY A 1 78 ? 2.771 14.606 -4.423 1.00 71.12 78 GLY A CA 1
ATOM 571 C C . GLY A 1 78 ? 2.446 15.301 -5.747 1.00 71.12 78 GLY A C 1
ATOM 572 O O . GLY A 1 78 ? 2.351 16.523 -5.807 1.00 71.12 78 GLY A O 1
ATOM 573 N N . ALA A 1 79 ? 2.176 14.532 -6.801 1.00 65.69 79 ALA A N 1
ATOM 574 C CA . ALA A 1 79 ? 1.590 15.088 -8.025 1.00 65.69 79 ALA A CA 1
ATOM 575 C C . ALA A 1 79 ? 0.173 15.658 -7.834 1.00 65.69 79 ALA A C 1
ATOM 577 O O . ALA A 1 79 ? -0.304 16.435 -8.657 1.00 65.69 79 ALA A O 1
ATOM 578 N N . GLU A 1 80 ? -0.504 15.258 -6.760 1.00 63.03 80 GLU A N 1
ATOM 579 C CA . GLU A 1 80 ? -1.778 15.834 -6.352 1.00 63.03 80 GLU A CA 1
ATOM 580 C C . GLU A 1 80 ? -1.561 17.183 -5.658 1.00 63.03 80 GLU A C 1
ATOM 582 O O . GLU A 1 80 ? -0.634 17.349 -4.865 1.00 63.03 80 GLU A O 1
ATOM 587 N N . THR A 1 81 ? -2.461 18.131 -5.914 1.00 59.81 81 THR A N 1
ATOM 588 C CA . THR A 1 81 ? -2.362 19.527 -5.457 1.00 59.81 81 THR A CA 1
ATOM 589 C C . THR A 1 81 ? -2.579 19.720 -3.954 1.00 59.81 81 THR A C 1
ATOM 591 O O . THR A 1 81 ? -2.385 20.824 -3.451 1.00 59.81 81 THR A O 1
ATOM 594 N N . THR A 1 82 ? -2.989 18.674 -3.231 1.00 75.06 82 THR A N 1
ATOM 595 C CA . THR A 1 82 ? -3.280 18.736 -1.794 1.00 75.06 82 THR A CA 1
ATOM 596 C C . THR A 1 82 ? -2.109 18.163 -0.986 1.00 75.06 82 THR A C 1
ATOM 598 O O . THR A 1 82 ? -1.804 16.972 -1.136 1.00 75.06 82 THR A O 1
ATOM 601 N N . PRO A 1 83 ? -1.466 18.968 -0.112 1.00 83.81 83 PRO A N 1
ATOM 602 C CA . PRO A 1 83 ? -0.423 18.490 0.790 1.00 83.81 83 PRO A CA 1
ATOM 603 C C . PRO A 1 83 ? -0.948 17.381 1.702 1.00 83.81 83 PRO A C 1
ATOM 605 O O . PRO A 1 83 ? -1.942 17.566 2.408 1.00 83.81 83 PRO A O 1
ATOM 608 N N . LYS A 1 84 ? -0.260 16.239 1.709 1.00 87.50 84 LYS A N 1
ATOM 609 C CA . LYS A 1 84 ? -0.631 15.072 2.515 1.00 87.50 84 LYS A CA 1
ATOM 610 C C . LYS A 1 84 ? 0.043 15.153 3.877 1.00 87.50 84 LYS A C 1
ATOM 612 O O . LYS A 1 84 ? 1.250 15.381 3.896 1.00 87.50 84 LYS A O 1
ATOM 617 N N . PRO A 1 85 ? -0.677 14.964 4.991 1.00 91.94 85 PRO A N 1
ATOM 618 C CA . PRO A 1 85 ? -0.051 14.783 6.293 1.00 91.94 85 PRO A CA 1
ATOM 619 C C . PRO A 1 85 ? 0.703 13.452 6.373 1.00 91.94 85 PRO A C 1
ATOM 621 O O . PRO A 1 85 ? 0.401 12.497 5.646 1.00 91.94 85 PRO A O 1
ATOM 624 N N . ALA A 1 86 ? 1.684 13.388 7.269 1.00 93.00 86 ALA A N 1
ATOM 625 C CA . ALA A 1 86 ? 2.373 12.147 7.577 1.00 93.00 86 ALA A CA 1
ATOM 626 C C . ALA A 1 86 ? 1.396 11.162 8.220 1.00 93.00 86 ALA A C 1
ATOM 628 O O . ALA A 1 86 ? 0.570 11.538 9.051 1.00 93.00 86 ALA A O 1
ATOM 629 N N . ALA A 1 87 ? 1.494 9.889 7.847 1.00 95.88 87 ALA A N 1
ATOM 630 C CA . ALA A 1 87 ? 0.831 8.841 8.606 1.00 95.88 87 ALA A CA 1
ATOM 631 C C . ALA A 1 87 ? 1.450 8.714 10.015 1.00 95.88 87 ALA A C 1
ATOM 633 O O . ALA A 1 87 ? 2.606 9.098 10.227 1.00 95.88 87 ALA A O 1
ATOM 634 N N . PRO A 1 88 ? 0.732 8.115 10.977 1.00 95.12 88 PRO A N 1
ATOM 635 C CA . PRO A 1 88 ? 1.268 7.814 12.298 1.00 95.12 88 PRO A CA 1
ATOM 636 C C . PRO A 1 88 ? 2.585 7.036 12.233 1.00 95.12 88 PRO A C 1
ATOM 638 O O . PRO A 1 88 ? 2.749 6.141 11.397 1.00 95.12 88 PRO A O 1
ATOM 641 N N . THR A 1 89 ? 3.517 7.352 13.136 1.00 94.00 89 THR A N 1
ATOM 642 C CA . THR A 1 89 ? 4.897 6.835 13.112 1.00 94.00 89 THR A CA 1
ATOM 643 C C . THR A 1 89 ? 4.968 5.310 13.033 1.00 94.00 89 THR A C 1
ATOM 645 O O . THR A 1 89 ? 5.745 4.800 12.232 1.00 94.00 89 THR A O 1
ATOM 648 N N . GLY A 1 90 ? 4.100 4.571 13.732 1.00 94.31 90 GLY A N 1
ATOM 649 C CA . GLY A 1 90 ? 4.091 3.105 13.647 1.00 94.31 90 GLY A CA 1
ATOM 650 C C . GLY A 1 90 ? 3.676 2.536 12.297 1.00 94.31 90 GLY A C 1
ATOM 651 O O . GLY A 1 90 ? 4.226 1.528 11.849 1.00 94.31 90 GLY A O 1
ATOM 652 N N . LEU A 1 91 ? 2.776 3.216 11.581 1.00 96.00 91 LEU A N 1
ATOM 653 C CA . LEU A 1 91 ? 2.464 2.849 10.203 1.00 96.00 91 LEU A CA 1
ATOM 654 C C . LEU A 1 91 ? 3.639 3.197 9.278 1.00 96.00 91 LEU A C 1
ATOM 656 O O . LEU A 1 91 ? 4.023 2.376 8.449 1.00 96.00 91 LEU A O 1
ATOM 660 N N . ARG A 1 92 ? 4.266 4.369 9.449 1.00 95.75 92 ARG A N 1
ATOM 661 C CA . ARG A 1 92 ? 5.453 4.769 8.665 1.00 95.75 92 ARG A CA 1
ATOM 662 C C . ARG A 1 92 ? 6.635 3.822 8.879 1.00 95.75 92 ARG A C 1
ATOM 664 O O . ARG A 1 92 ? 7.293 3.466 7.906 1.00 95.75 92 ARG A O 1
ATOM 671 N N . ALA A 1 93 ? 6.857 3.356 10.106 1.00 95.44 93 ALA A N 1
ATOM 672 C CA . ALA A 1 93 ? 7.899 2.394 10.451 1.00 95.44 93 ALA A CA 1
ATOM 673 C C . ALA A 1 93 ? 7.686 1.042 9.751 1.00 95.44 93 ALA A C 1
ATOM 675 O O . ALA A 1 93 ? 8.611 0.517 9.127 1.00 95.44 93 ALA A O 1
ATOM 676 N N . LEU A 1 94 ? 6.450 0.522 9.750 1.00 96.69 94 LEU A N 1
ATOM 677 C CA . LEU A 1 94 ? 6.108 -0.688 8.994 1.00 96.69 94 LEU A CA 1
ATOM 678 C C . LEU A 1 94 ? 6.384 -0.497 7.495 1.00 96.69 94 LEU A C 1
ATOM 680 O O . LEU A 1 94 ? 6.987 -1.359 6.853 1.00 96.69 94 LEU A O 1
ATOM 684 N N . LEU A 1 95 ? 5.970 0.639 6.932 1.00 96.12 95 LEU A N 1
ATOM 685 C CA . LEU A 1 95 ? 6.185 0.942 5.518 1.00 96.12 95 LEU A CA 1
ATOM 686 C C . LEU A 1 95 ? 7.666 1.087 5.170 1.00 96.12 95 LEU A C 1
ATOM 688 O O . LEU A 1 95 ? 8.078 0.611 4.115 1.00 96.12 95 LEU A O 1
ATOM 692 N N . ALA A 1 96 ? 8.471 1.691 6.043 1.00 94.31 96 ALA A N 1
ATOM 693 C CA . ALA A 1 96 ? 9.916 1.795 5.870 1.00 94.31 96 ALA A CA 1
ATOM 694 C C . ALA A 1 96 ? 10.578 0.408 5.849 1.00 94.31 96 ALA A C 1
ATOM 696 O O . ALA A 1 96 ? 11.367 0.121 4.947 1.00 94.31 96 ALA A O 1
ATOM 697 N N . PHE A 1 97 ? 10.193 -0.483 6.769 1.00 94.75 97 PHE A N 1
ATOM 698 C CA . PHE A 1 97 ? 10.690 -1.861 6.819 1.00 94.75 97 PHE A CA 1
ATOM 699 C C . PHE A 1 97 ? 10.350 -2.650 5.545 1.00 94.75 97 PHE A C 1
ATOM 701 O O . PHE A 1 97 ? 11.207 -3.306 4.950 1.00 94.75 97 PHE A O 1
ATOM 708 N N . LEU A 1 98 ? 9.101 -2.557 5.084 1.00 94.75 98 LEU A N 1
ATOM 709 C CA . LEU A 1 98 ? 8.641 -3.219 3.860 1.00 94.75 98 LEU A CA 1
ATOM 710 C C . LEU A 1 98 ? 9.291 -2.624 2.600 1.00 94.75 98 LEU A C 1
ATOM 712 O O . LEU A 1 98 ? 9.673 -3.357 1.687 1.00 94.75 98 LEU A O 1
ATOM 716 N N . ARG A 1 99 ? 9.472 -1.300 2.561 1.00 94.25 99 ARG A N 1
ATOM 717 C CA . ARG A 1 99 ? 10.170 -0.585 1.483 1.00 94.25 99 ARG A CA 1
ATOM 718 C C . ARG A 1 99 ? 11.624 -1.026 1.364 1.00 94.25 99 ARG A C 1
ATOM 720 O O . ARG A 1 99 ? 12.080 -1.261 0.245 1.00 94.25 99 ARG A O 1
ATOM 727 N N . ALA A 1 100 ? 12.337 -1.142 2.483 1.00 92.75 100 ALA A N 1
ATOM 728 C CA . ALA A 1 100 ? 13.742 -1.540 2.504 1.00 92.75 100 ALA A CA 1
ATOM 729 C C . ALA A 1 100 ? 13.954 -2.944 1.913 1.00 92.75 100 ALA A C 1
ATOM 731 O O . ALA A 1 100 ? 14.917 -3.164 1.186 1.00 92.75 100 ALA A O 1
ATOM 732 N N . GLN A 1 101 ? 13.019 -3.867 2.152 1.00 91.56 101 GLN A N 1
ATOM 733 C CA . GLN A 1 101 ? 13.055 -5.210 1.565 1.00 91.56 101 GLN A CA 1
ATOM 734 C C . GLN A 1 101 ? 12.699 -5.229 0.077 1.00 91.56 101 GLN A C 1
ATOM 736 O O . GLN A 1 101 ? 13.317 -5.947 -0.705 1.00 91.56 101 GLN A O 1
ATOM 741 N N . ALA A 1 102 ? 11.686 -4.457 -0.322 1.00 93.81 102 ALA A N 1
ATOM 742 C CA . ALA A 1 102 ? 11.164 -4.495 -1.683 1.00 93.81 102 ALA A CA 1
ATOM 743 C C . ALA A 1 102 ? 12.048 -3.742 -2.691 1.00 93.81 102 ALA A C 1
ATOM 745 O O . ALA A 1 102 ? 12.144 -4.140 -3.850 1.00 93.81 102 ALA A O 1
ATOM 746 N N . THR A 1 103 ? 12.699 -2.655 -2.268 1.00 95.25 103 THR A N 1
ATOM 747 C CA . THR A 1 103 ? 13.395 -1.736 -3.185 1.00 95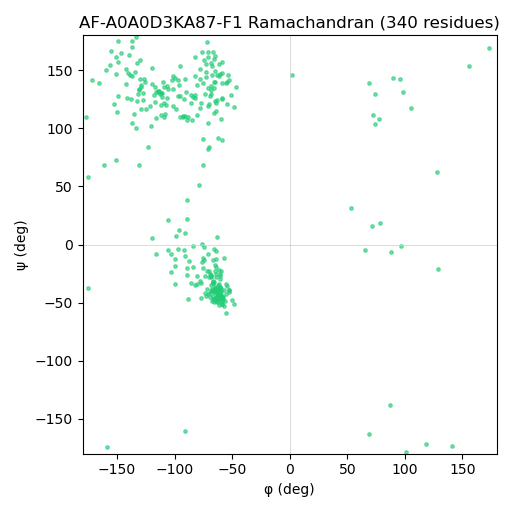.25 103 THR A CA 1
ATOM 748 C C . THR A 1 103 ? 14.583 -2.377 -3.920 1.00 95.25 103 THR A C 1
ATOM 750 O O . THR A 1 103 ? 14.633 -2.243 -5.145 1.00 95.25 103 THR A O 1
ATOM 753 N N . PRO A 1 104 ? 15.519 -3.095 -3.261 1.00 94.81 104 PRO A N 1
ATOM 754 C CA . PRO A 1 104 ? 16.672 -3.681 -3.949 1.00 94.81 104 PRO A CA 1
ATOM 755 C C . PRO A 1 104 ? 16.320 -4.666 -5.082 1.00 94.81 104 PRO A C 1
ATOM 757 O O . PRO A 1 104 ? 16.808 -4.459 -6.195 1.00 94.81 104 PRO A O 1
ATOM 760 N N . PRO A 1 105 ? 15.461 -5.692 -4.886 1.00 94.25 105 PRO A N 1
ATOM 761 C CA . PRO A 1 105 ? 15.115 -6.612 -5.972 1.00 94.25 105 PRO A CA 1
ATOM 762 C C . PRO A 1 105 ? 14.321 -5.932 -7.094 1.00 94.25 105 PRO A C 1
ATOM 764 O O . PRO A 1 105 ? 14.492 -6.292 -8.258 1.00 94.25 105 PRO A O 1
ATOM 767 N N . LEU A 1 106 ? 13.506 -4.916 -6.781 1.00 95.25 106 LEU A N 1
ATOM 768 C CA . LEU A 1 106 ? 12.826 -4.110 -7.799 1.00 95.25 106 LEU A CA 1
ATOM 769 C C . LEU A 1 106 ? 13.823 -3.346 -8.673 1.00 95.25 106 LEU A C 1
ATOM 771 O O . LEU A 1 106 ? 13.750 -3.427 -9.897 1.00 95.25 106 LEU A O 1
ATOM 775 N N . LEU A 1 107 ? 14.784 -2.648 -8.064 1.00 96.44 107 LEU A N 1
ATOM 776 C CA . LEU A 1 107 ? 15.824 -1.927 -8.802 1.00 96.44 107 LEU A CA 1
ATOM 777 C C . LEU A 1 107 ? 16.706 -2.872 -9.624 1.00 96.44 107 LEU A C 1
ATOM 779 O O . LEU A 1 107 ? 17.055 -2.540 -10.753 1.00 96.44 107 LEU A O 1
ATOM 783 N N . ALA A 1 108 ? 17.023 -4.060 -9.101 1.00 96.00 108 ALA A N 1
ATOM 784 C CA . ALA A 1 108 ? 17.797 -5.062 -9.832 1.00 96.00 108 ALA A CA 1
ATOM 785 C C . ALA A 1 108 ? 17.077 -5.550 -11.103 1.00 96.00 108 ALA A C 1
ATOM 787 O O . ALA A 1 108 ? 17.727 -5.809 -12.114 1.00 96.00 108 ALA A O 1
ATOM 788 N N . ARG A 1 109 ? 15.740 -5.650 -11.074 1.00 94.50 109 ARG A N 1
ATOM 789 C CA . ARG A 1 109 ? 14.924 -6.064 -12.231 1.00 94.50 109 ARG A CA 1
ATOM 790 C C . ARG A 1 109 ? 14.639 -4.925 -13.207 1.00 94.50 109 ARG A C 1
ATOM 792 O O . ARG A 1 109 ? 14.586 -5.165 -14.409 1.00 94.50 109 ARG A O 1
ATOM 799 N N . LEU A 1 110 ? 14.470 -3.699 -12.714 1.00 95.00 110 LEU A N 1
ATOM 800 C CA . LEU A 1 110 ? 14.187 -2.529 -13.550 1.00 95.00 110 LEU A CA 1
ATOM 801 C C . LEU A 1 110 ? 15.444 -1.949 -14.209 1.00 95.00 110 LEU A C 1
ATOM 803 O O . LEU A 1 110 ? 15.362 -1.485 -15.343 1.00 95.00 110 LEU A O 1
ATOM 807 N N . GLY A 1 111 ? 16.599 -2.012 -13.539 1.00 96.31 111 GLY A N 1
ATOM 808 C CA . GLY A 1 111 ? 17.868 -1.432 -13.993 1.00 96.31 111 GLY A CA 1
ATOM 809 C C . GLY A 1 111 ? 18.242 -1.765 -15.445 1.00 96.31 111 GLY A C 1
ATOM 810 O O . GLY A 1 111 ? 18.472 -0.842 -16.226 1.00 96.31 111 GLY A O 1
ATOM 811 N N . PRO A 1 112 ? 18.237 -3.048 -15.857 1.00 96.50 112 PRO A N 1
ATOM 812 C CA . PRO A 1 112 ? 18.542 -3.434 -17.237 1.00 96.50 112 PRO A CA 1
ATOM 813 C C . PRO A 1 112 ? 17.577 -2.862 -18.286 1.00 96.50 112 PRO A C 1
ATOM 815 O O . PRO A 1 112 ? 17.924 -2.777 -19.462 1.00 96.50 112 PRO A O 1
ATOM 818 N N . LEU A 1 113 ? 16.365 -2.473 -17.881 1.00 94.94 113 LEU A N 1
ATOM 819 C CA . LEU A 1 113 ? 15.347 -1.931 -18.778 1.00 94.94 113 LEU A CA 1
ATOM 820 C C . LEU A 1 113 ? 15.443 -0.410 -18.933 1.00 94.94 113 LEU A C 1
ATOM 822 O O . LEU A 1 113 ? 14.948 0.103 -19.934 1.00 94.94 113 LEU A O 1
ATOM 826 N N . GLU A 1 114 ? 16.084 0.314 -18.005 1.00 94.75 114 GLU A N 1
ATOM 827 C CA . GLU A 1 114 ? 16.047 1.787 -17.934 1.00 94.75 114 GLU A CA 1
ATOM 828 C C . GLU A 1 114 ? 16.465 2.476 -19.247 1.00 94.75 114 GLU A C 1
ATOM 830 O O . GLU A 1 114 ? 15.877 3.488 -19.619 1.00 94.75 114 GLU A O 1
ATOM 835 N N . ALA A 1 115 ? 17.424 1.908 -19.987 1.00 92.94 115 ALA A N 1
ATOM 836 C CA . ALA A 1 115 ? 17.898 2.462 -21.260 1.00 92.94 115 ALA A CA 1
ATOM 837 C C . ALA A 1 115 ? 16.893 2.322 -22.421 1.00 92.94 115 ALA A C 1
ATOM 839 O O . ALA A 1 115 ? 16.963 3.065 -23.397 1.00 92.94 115 ALA A O 1
ATOM 840 N N . SER A 1 116 ? 15.972 1.360 -22.332 1.00 90.88 116 SER A N 1
ATOM 841 C CA . SER A 1 116 ? 15.017 1.013 -23.400 1.00 90.88 116 SER A CA 1
ATOM 842 C C . SER A 1 116 ? 13.554 1.259 -23.022 1.00 90.88 116 SER A C 1
ATOM 844 O O . SER A 1 116 ? 12.671 1.162 -23.873 1.00 90.88 116 SER A O 1
ATOM 846 N N . SER A 1 117 ? 13.302 1.586 -21.754 1.00 90.62 117 SER A N 1
ATOM 847 C CA . SER A 1 117 ? 11.979 1.719 -21.161 1.00 90.62 117 SER A CA 1
ATOM 848 C C . SER A 1 117 ? 11.895 3.014 -20.349 1.00 90.62 117 SER A C 1
ATOM 850 O O . SER A 1 117 ? 12.353 3.058 -19.199 1.00 90.62 117 SER A O 1
ATOM 852 N N . PRO A 1 118 ? 11.292 4.084 -20.906 1.00 90.06 118 PRO A N 1
ATOM 853 C CA . PRO A 1 118 ? 11.017 5.309 -20.160 1.00 90.06 118 PRO A CA 1
ATOM 854 C C . PRO A 1 118 ? 10.205 5.042 -18.892 1.00 90.06 118 PRO A C 1
ATOM 856 O O . PRO A 1 118 ? 10.418 5.701 -17.872 1.00 90.06 118 PRO A O 1
ATOM 859 N N . PHE A 1 119 ? 9.301 4.058 -18.930 1.00 89.81 119 PHE A N 1
ATOM 860 C CA . PHE A 1 119 ? 8.527 3.676 -17.761 1.00 89.81 119 PHE A CA 1
ATOM 861 C C . PHE A 1 119 ? 9.382 3.006 -16.678 1.00 89.81 119 PHE A C 1
ATOM 863 O O . PHE A 1 119 ? 9.290 3.403 -15.516 1.00 89.81 119 PHE A O 1
ATOM 870 N N . ALA A 1 120 ? 10.268 2.065 -17.028 1.00 92.75 120 ALA A N 1
ATOM 871 C CA . ALA A 1 120 ? 11.194 1.468 -16.062 1.00 92.75 120 ALA A CA 1
ATOM 872 C C . ALA A 1 120 ? 12.149 2.514 -15.472 1.00 92.75 120 ALA A C 1
ATOM 874 O O . ALA A 1 120 ? 12.338 2.542 -14.259 1.00 92.75 120 ALA A O 1
ATOM 875 N N . SER A 1 121 ? 12.682 3.417 -16.305 1.00 92.75 121 SER A N 1
ATOM 876 C CA . SER A 1 121 ? 13.520 4.537 -15.855 1.00 92.75 121 SER A CA 1
ATOM 877 C C . SER A 1 121 ? 12.786 5.430 -14.851 1.00 92.75 121 SER A C 1
ATOM 879 O O . SER A 1 121 ? 13.322 5.750 -13.785 1.00 92.75 121 SER A O 1
ATOM 881 N N . LEU A 1 122 ? 11.524 5.770 -15.138 1.00 91.44 122 LEU A N 1
ATOM 882 C CA . LEU A 1 122 ? 10.690 6.538 -14.221 1.00 91.44 122 LEU A CA 1
ATOM 883 C C . LEU A 1 122 ? 10.485 5.789 -12.902 1.00 91.44 122 LEU A C 1
ATOM 885 O O . LEU A 1 122 ? 10.786 6.354 -11.854 1.00 91.44 122 LEU A O 1
ATOM 889 N N . LEU A 1 123 ? 10.042 4.527 -12.934 1.00 93.06 123 LEU A N 1
ATOM 890 C CA . LEU A 1 123 ? 9.845 3.722 -11.724 1.00 93.06 123 LEU A CA 1
ATOM 891 C C . LEU A 1 123 ? 11.130 3.628 -10.893 1.00 93.06 123 LEU A C 1
ATOM 893 O O . LEU A 1 123 ? 11.095 3.933 -9.702 1.00 93.06 123 LEU A O 1
ATOM 897 N N . SER A 1 124 ? 12.267 3.298 -11.509 1.00 94.38 124 SER A N 1
ATOM 898 C CA . SER A 1 124 ? 13.571 3.270 -10.843 1.00 94.38 124 SER A CA 1
ATOM 899 C C . SER A 1 124 ? 13.920 4.602 -10.182 1.00 94.38 124 SER A C 1
ATOM 901 O O . SER A 1 124 ? 14.385 4.615 -9.042 1.00 94.38 124 SER A O 1
ATOM 903 N N . SER A 1 125 ? 13.663 5.730 -10.850 1.00 92.62 125 SER A N 1
ATOM 904 C CA . SER A 1 125 ? 13.868 7.060 -10.267 1.00 92.62 125 SER A CA 1
ATOM 905 C C . SER A 1 125 ? 13.017 7.266 -9.008 1.00 92.62 125 SER A C 1
ATOM 907 O O . SER A 1 125 ? 13.541 7.722 -7.990 1.00 92.62 125 SER A O 1
ATOM 909 N N . ILE A 1 126 ? 11.737 6.863 -9.031 1.00 92.00 126 ILE A N 1
ATOM 910 C CA . ILE A 1 126 ? 10.848 6.934 -7.855 1.00 92.00 126 ILE A CA 1
ATOM 911 C C . ILE A 1 126 ? 11.362 6.054 -6.711 1.00 92.00 126 ILE A C 1
ATOM 913 O O . ILE A 1 126 ? 11.347 6.466 -5.548 1.00 92.00 126 ILE A O 1
ATOM 917 N N . LEU A 1 127 ? 11.831 4.849 -7.029 1.00 93.56 127 LEU A N 1
ATOM 918 C CA . LEU A 1 127 ? 12.358 3.904 -6.049 1.00 93.56 127 LEU A CA 1
ATOM 919 C C . LEU A 1 127 ? 13.636 4.422 -5.377 1.00 93.56 127 LEU A C 1
ATOM 921 O O . LEU A 1 127 ? 13.721 4.404 -4.150 1.00 93.56 127 LEU A O 1
ATOM 925 N N . ARG A 1 128 ? 14.599 4.938 -6.155 1.00 92.94 128 ARG A N 1
ATOM 926 C CA . ARG A 1 128 ? 15.888 5.442 -5.638 1.00 92.94 128 ARG A CA 1
ATOM 927 C C . ARG A 1 128 ? 15.730 6.606 -4.660 1.00 92.94 128 ARG A C 1
ATOM 929 O O . ARG A 1 128 ? 16.533 6.731 -3.745 1.00 92.94 128 ARG A O 1
ATOM 936 N N . ARG A 1 129 ? 14.682 7.420 -4.810 1.00 89.44 129 ARG A N 1
ATOM 937 C CA . ARG A 1 129 ? 14.349 8.514 -3.877 1.00 89.44 129 ARG A CA 1
ATOM 938 C C . ARG A 1 129 ? 13.389 8.110 -2.748 1.00 89.44 129 ARG A C 1
ATOM 940 O O . ARG A 1 129 ? 12.846 8.969 -2.065 1.00 89.44 129 ARG A O 1
ATOM 947 N N . GLY A 1 130 ? 13.099 6.818 -2.580 1.00 90.50 130 GLY A N 1
ATOM 948 C CA . GLY A 1 130 ? 12.260 6.318 -1.485 1.00 90.50 130 GLY A CA 1
ATOM 949 C C . GLY A 1 130 ? 10.748 6.504 -1.668 1.00 90.50 130 GLY A C 1
ATOM 950 O O . GLY A 1 130 ? 10.002 6.406 -0.698 1.00 90.50 130 GLY A O 1
ATOM 951 N N . GLY A 1 131 ? 10.263 6.739 -2.893 1.00 91.81 131 GLY A N 1
ATOM 952 C CA . GLY A 1 131 ? 8.835 6.946 -3.183 1.00 91.81 131 GLY A CA 1
ATOM 953 C C . GLY A 1 131 ? 7.958 5.691 -3.144 1.00 91.81 131 GLY A C 1
ATOM 954 O O . GLY A 1 131 ? 6.748 5.784 -3.351 1.00 91.81 131 GLY A O 1
ATOM 955 N N . LEU A 1 132 ? 8.535 4.513 -2.901 1.00 94.88 132 LEU A N 1
ATOM 956 C CA . LEU A 1 132 ? 7.794 3.256 -2.799 1.00 94.88 132 LEU A CA 1
ATOM 957 C C . LEU A 1 132 ? 6.914 3.227 -1.544 1.00 94.88 132 LEU A C 1
ATOM 959 O O . LEU A 1 132 ? 7.399 3.474 -0.445 1.00 94.88 132 LEU A O 1
ATOM 963 N N . PHE A 1 133 ? 5.629 2.899 -1.685 1.00 95.19 133 PHE A N 1
ATOM 964 C CA . PHE A 1 133 ? 4.669 2.862 -0.568 1.00 95.19 133 PHE A CA 1
ATOM 965 C C . PHE A 1 133 ? 4.625 4.172 0.235 1.00 95.19 133 PHE A C 1
ATOM 967 O O . PHE A 1 133 ? 4.441 4.171 1.450 1.00 95.19 133 PHE A O 1
ATOM 974 N N . ALA A 1 134 ? 4.875 5.294 -0.435 1.00 94.19 134 ALA A N 1
ATOM 975 C CA . ALA A 1 134 ? 4.944 6.604 0.192 1.00 94.19 134 ALA A CA 1
ATOM 976 C C . ALA A 1 134 ? 3.651 7.404 0.014 1.00 94.19 134 ALA A C 1
ATOM 978 O O . ALA A 1 134 ? 3.433 8.322 0.793 1.00 94.19 134 ALA A O 1
ATOM 979 N N . HIS A 1 135 ? 2.784 7.055 -0.942 1.00 94.00 135 HIS A N 1
ATOM 980 C CA . HIS A 1 135 ? 1.441 7.624 -1.055 1.00 94.00 135 HIS A CA 1
ATOM 981 C C . HIS A 1 135 ? 0.423 6.663 -0.438 1.00 94.00 135 HIS A C 1
ATOM 983 O O . HIS A 1 135 ? 0.284 5.543 -0.921 1.00 94.00 135 HIS A O 1
ATOM 989 N N . LEU A 1 136 ? -0.264 7.080 0.624 1.00 95.44 136 LEU A N 1
ATOM 990 C CA . LEU A 1 136 ? -1.198 6.242 1.370 1.00 95.44 136 LEU A CA 1
ATOM 991 C C . LEU A 1 136 ? -2.630 6.713 1.149 1.00 95.44 136 LEU A C 1
ATOM 993 O O . LEU A 1 136 ? -2.912 7.909 1.195 1.00 95.44 136 LEU A O 1
ATOM 997 N N . SER A 1 137 ? -3.519 5.742 1.008 1.00 95.19 137 SER A N 1
ATOM 998 C CA . SER A 1 137 ? -4.956 5.884 1.169 1.00 95.19 137 SER A CA 1
ATOM 999 C C . SER A 1 137 ? -5.405 4.988 2.326 1.00 95.19 137 SER A C 1
ATOM 1001 O O . SER A 1 137 ? -5.050 3.808 2.379 1.00 95.19 137 SER A O 1
ATOM 1003 N N . VAL A 1 138 ? -6.149 5.558 3.269 1.00 96.38 138 VAL A N 1
ATOM 1004 C CA . VAL A 1 138 ? -6.768 4.864 4.398 1.00 96.38 138 VAL A CA 1
ATOM 1005 C C . VAL A 1 138 ? -8.261 4.826 4.136 1.00 96.38 138 VAL A C 1
ATOM 1007 O O . VAL A 1 138 ? -8.919 5.863 4.138 1.00 96.38 138 VAL A O 1
ATOM 1010 N N . GLN A 1 139 ? -8.781 3.629 3.897 1.00 95.38 139 GLN A N 1
ATOM 1011 C CA . GLN A 1 139 ? -10.169 3.393 3.529 1.00 95.38 139 GLN A CA 1
ATOM 1012 C C . GLN A 1 139 ? -10.915 2.788 4.709 1.00 95.38 139 GLN A C 1
ATOM 1014 O O . GLN A 1 139 ? -10.503 1.757 5.250 1.00 95.38 139 GLN A O 1
ATOM 1019 N N . VAL A 1 140 ? -12.016 3.429 5.085 1.00 95.31 140 VAL A N 1
ATOM 1020 C CA . VAL A 1 140 ? -12.924 2.988 6.141 1.00 95.31 140 VAL A CA 1
ATOM 1021 C C . VAL A 1 140 ? -14.260 2.683 5.495 1.00 95.31 140 VAL A C 1
ATOM 1023 O O . VAL A 1 140 ? -14.986 3.580 5.065 1.00 95.31 140 VAL A O 1
ATOM 1026 N N . HIS A 1 141 ? -14.570 1.398 5.438 1.00 94.81 141 HIS A N 1
ATOM 1027 C CA . HIS A 1 141 ? -15.839 0.890 4.956 1.00 94.81 141 HIS A CA 1
ATOM 1028 C C . HIS A 1 141 ? -16.731 0.561 6.154 1.00 94.81 141 HIS A C 1
ATOM 1030 O O . HIS A 1 141 ? -16.223 0.128 7.184 1.00 94.81 141 HIS A O 1
ATOM 1036 N N . SER A 1 142 ? -18.036 0.805 6.022 1.00 93.44 142 SER A N 1
ATOM 1037 C CA . SER A 1 142 ? -19.071 0.570 7.043 1.00 93.44 142 SER A CA 1
ATOM 1038 C C . SER A 1 142 ? -20.416 0.236 6.388 1.00 93.44 142 SER A C 1
ATOM 1040 O O . SER A 1 142 ? -20.656 0.596 5.232 1.00 93.44 142 SER A O 1
ATOM 1042 N N . GLY A 1 143 ? -21.300 -0.440 7.125 1.00 91.62 143 GLY A N 1
ATOM 1043 C CA . GLY A 1 143 ? -22.673 -0.703 6.696 1.00 91.62 143 GLY A CA 1
ATOM 1044 C C . GLY A 1 143 ? -22.820 -1.969 5.852 1.00 91.62 143 GLY A C 1
ATOM 1045 O O . GLY A 1 143 ? -22.263 -3.021 6.176 1.00 91.62 143 GLY A O 1
ATOM 1046 N N . GLY A 1 144 ? -23.627 -1.874 4.796 1.00 90.94 144 GLY A N 1
ATOM 1047 C CA . GLY A 1 144 ? -24.023 -3.034 4.003 1.00 90.94 144 GLY A CA 1
ATOM 1048 C C . GLY A 1 144 ? -22.926 -3.625 3.116 1.00 90.94 144 GLY A C 1
ATOM 1049 O O . GLY A 1 144 ? -21.815 -3.101 2.985 1.00 90.94 144 GLY A O 1
ATOM 1050 N N . THR A 1 145 ? -23.270 -4.751 2.490 1.00 92.31 145 THR A N 1
ATOM 1051 C CA . THR A 1 145 ? -22.378 -5.491 1.587 1.00 92.31 145 THR A CA 1
ATOM 1052 C C . THR A 1 145 ? -22.121 -4.708 0.298 1.00 92.31 145 THR A C 1
ATOM 1054 O O . THR A 1 145 ? -23.060 -4.207 -0.314 1.00 92.31 145 THR A O 1
ATOM 1057 N N . TRP A 1 146 ? -20.874 -4.663 -0.174 1.00 91.88 146 TRP A N 1
ATOM 1058 C CA . TRP A 1 146 ? -20.512 -3.989 -1.425 1.00 91.88 146 TRP A CA 1
ATOM 1059 C C . TRP A 1 146 ? -19.466 -4.761 -2.230 1.00 91.88 146 TRP A C 1
ATOM 1061 O O . TRP A 1 146 ? -18.565 -5.384 -1.670 1.00 91.88 146 TRP A O 1
ATOM 1071 N N . GLY A 1 147 ? -19.555 -4.658 -3.557 1.00 87.31 147 GLY A N 1
ATOM 1072 C CA . GLY A 1 147 ? -18.545 -5.138 -4.498 1.00 87.31 147 GLY A CA 1
ATOM 1073 C C . GLY A 1 147 ? -18.850 -6.484 -5.182 1.00 87.31 147 GLY A C 1
ATOM 1074 O O . GLY A 1 147 ? -19.905 -7.073 -4.953 1.00 87.31 147 GLY A O 1
ATOM 1075 N N . PRO A 1 148 ? -17.928 -6.972 -6.040 1.00 85.94 148 PRO A N 1
ATOM 1076 C CA . PRO A 1 148 ? -16.662 -6.325 -6.387 1.00 85.94 148 PRO A CA 1
ATOM 1077 C C . PRO A 1 148 ? -16.866 -5.169 -7.380 1.00 85.94 148 PRO A C 1
ATOM 1079 O O . PRO A 1 148 ? -17.361 -5.359 -8.489 1.00 85.94 148 PRO A O 1
ATOM 1082 N N . GLY A 1 149 ? -16.444 -3.960 -6.997 1.00 86.38 149 GLY A N 1
ATOM 1083 C CA . GLY A 1 149 ? -16.326 -2.830 -7.921 1.00 86.38 149 GLY A CA 1
ATOM 1084 C C . GLY A 1 149 ? -15.096 -3.007 -8.810 1.00 86.38 149 GLY A C 1
ATOM 1085 O O . GLY A 1 149 ? -13.997 -2.620 -8.419 1.00 86.38 149 GLY A O 1
ATOM 1086 N N . TRP A 1 150 ? -15.256 -3.649 -9.967 1.00 88.25 150 TRP A N 1
ATOM 1087 C CA . TRP A 1 150 ? -14.137 -3.999 -10.841 1.00 88.25 150 TRP A CA 1
ATOM 1088 C C . TRP A 1 150 ? -13.485 -2.785 -11.513 1.00 88.25 150 TRP A C 1
ATOM 1090 O O . TRP A 1 150 ? -14.155 -2.028 -12.212 1.00 88.25 150 TRP A O 1
ATOM 1100 N N . HIS A 1 151 ? -12.166 -2.650 -11.388 1.00 87.69 151 HIS A N 1
ATOM 1101 C CA . HIS A 1 151 ? -11.389 -1.582 -12.018 1.00 87.69 151 HIS A CA 1
ATOM 1102 C C . HIS A 1 151 ? -9.918 -1.979 -12.217 1.00 87.69 151 HIS A C 1
ATOM 1104 O O . HIS A 1 151 ? -9.440 -2.975 -11.674 1.00 87.69 151 HIS A O 1
ATOM 1110 N N . VAL A 1 152 ? -9.205 -1.193 -13.024 1.00 86.06 152 VAL A N 1
ATOM 1111 C CA . VAL A 1 152 ? -7.738 -1.193 -13.099 1.00 86.06 152 VAL A CA 1
ATOM 1112 C C . VAL A 1 152 ? -7.261 0.070 -12.402 1.00 86.06 152 VAL A C 1
ATOM 1114 O O . VAL A 1 152 ? -7.816 1.148 -12.632 1.00 86.06 152 VAL A O 1
ATOM 1117 N N . ASP A 1 153 ? -6.254 -0.059 -11.546 1.00 87.62 153 ASP A N 1
ATOM 1118 C CA . ASP A 1 153 ? -5.749 1.082 -10.795 1.00 87.62 153 ASP A CA 1
ATOM 1119 C C . ASP A 1 153 ? -4.993 2.080 -11.679 1.00 87.62 153 ASP A C 1
ATOM 1121 O O . ASP A 1 153 ? -4.471 1.780 -12.756 1.00 87.62 153 ASP A O 1
ATOM 1125 N N . HIS A 1 154 ? -4.855 3.295 -11.158 1.00 84.69 154 HIS A N 1
ATOM 1126 C CA . HIS A 1 154 ? -3.928 4.273 -11.702 1.00 84.69 154 HIS A CA 1
ATOM 1127 C C . HIS A 1 154 ? -2.474 3.750 -11.641 1.00 84.69 154 HIS A C 1
ATOM 1129 O O . HIS A 1 154 ? -2.100 3.115 -10.658 1.00 84.69 154 HIS A O 1
ATOM 1135 N N . PRO A 1 155 ? -1.589 4.097 -12.594 1.00 83.06 155 PRO A N 1
ATOM 1136 C CA . PRO A 1 155 ? -0.179 3.685 -12.607 1.00 83.06 155 PRO A CA 1
ATOM 1137 C C . PRO A 1 155 ? 0.668 4.041 -11.389 1.00 83.06 155 PRO A C 1
ATOM 1139 O O . PRO A 1 155 ? 1.768 3.514 -11.244 1.00 83.06 155 PRO A O 1
ATOM 1142 N N . VAL A 1 156 ? 0.189 4.889 -10.480 1.00 87.19 156 VAL A N 1
ATOM 1143 C CA . VAL A 1 156 ? 0.857 5.060 -9.179 1.00 87.19 156 VAL A CA 1
ATOM 1144 C C . VAL A 1 156 ? 0.788 3.768 -8.352 1.00 87.19 156 VAL A C 1
ATOM 1146 O O . VAL A 1 156 ? 1.662 3.520 -7.530 1.00 87.19 156 VAL A O 1
ATOM 1149 N N . SER A 1 157 ? -0.183 2.895 -8.633 1.00 90.31 157 SER A N 1
ATOM 1150 C CA . SER A 1 157 ? -0.287 1.531 -8.116 1.00 90.31 157 SER A CA 1
ATOM 1151 C C . SER A 1 157 ? 0.429 0.494 -8.993 1.00 90.31 157 SER A C 1
ATOM 1153 O O . SER A 1 157 ? 0.124 -0.694 -8.916 1.00 90.31 157 SER A O 1
ATOM 1155 N N . SER A 1 158 ? 1.397 0.900 -9.823 1.00 89.69 158 SER A N 1
ATOM 1156 C CA . SER A 1 158 ? 2.297 -0.064 -10.483 1.00 89.69 158 SER A CA 1
ATOM 1157 C C . SER A 1 158 ? 3.094 -0.877 -9.467 1.00 89.69 158 SER A C 1
ATOM 1159 O O . SER A 1 158 ? 3.477 -2.010 -9.738 1.00 89.69 158 SER A O 1
ATOM 1161 N N . LEU A 1 159 ? 3.295 -0.309 -8.278 1.00 92.50 159 LEU A N 1
ATOM 1162 C CA . LEU A 1 159 ? 3.734 -1.005 -7.082 1.00 92.50 159 LEU A CA 1
ATOM 1163 C C . LEU A 1 159 ? 2.773 -0.631 -5.957 1.00 92.50 159 LEU A C 1
ATOM 1165 O O . LEU A 1 159 ? 2.663 0.540 -5.590 1.00 92.50 159 LEU A O 1
ATOM 1169 N N . HIS A 1 160 ? 2.055 -1.626 -5.451 1.00 94.62 160 HIS A N 1
ATOM 1170 C CA . HIS A 1 160 ? 0.979 -1.450 -4.488 1.00 94.62 160 HIS A CA 1
ATOM 1171 C C . HIS A 1 160 ? 1.182 -2.381 -3.299 1.00 94.62 160 HIS A C 1
ATOM 1173 O O . HIS A 1 160 ? 1.454 -3.571 -3.461 1.00 94.62 160 HIS A O 1
ATOM 1179 N N . LEU A 1 161 ? 0.984 -1.833 -2.10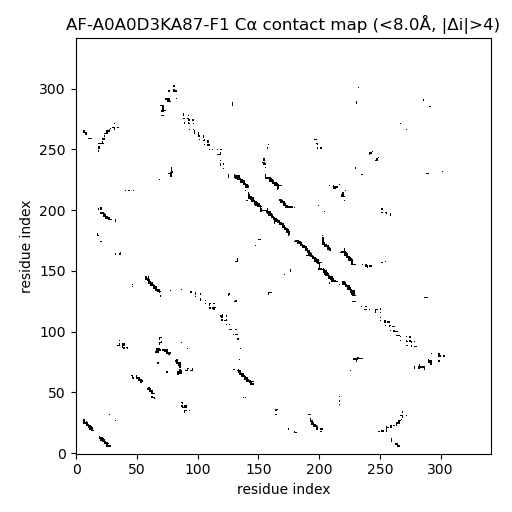9 1.00 96.50 161 LEU A N 1
ATOM 1180 C CA . LEU A 1 161 ? 0.922 -2.549 -0.848 1.00 96.50 161 LEU A CA 1
ATOM 1181 C C . LEU A 1 161 ? -0.474 -2.373 -0.257 1.00 96.50 161 LEU A C 1
ATOM 1183 O O . LEU A 1 161 ? -0.901 -1.246 -0.022 1.00 96.50 161 LEU A O 1
ATOM 1187 N N . GLY A 1 162 ? -1.169 -3.476 0.005 1.00 96.88 162 GLY A N 1
ATOM 1188 C CA . GLY A 1 162 ? -2.433 -3.456 0.732 1.00 96.88 162 GLY A CA 1
ATOM 1189 C C . GLY A 1 162 ? -2.284 -4.064 2.121 1.00 96.88 162 GLY A C 1
ATOM 1190 O O . GLY A 1 162 ? -1.676 -5.122 2.276 1.00 96.88 162 GLY A O 1
ATOM 1191 N N . ILE A 1 163 ? -2.865 -3.407 3.122 1.00 97.81 163 ILE A N 1
ATOM 1192 C CA . ILE A 1 163 ? -2.867 -3.828 4.525 1.00 97.81 163 ILE A CA 1
ATOM 1193 C C . ILE A 1 163 ? -4.316 -3.835 5.014 1.00 97.81 163 ILE A C 1
ATOM 1195 O O . ILE A 1 163 ? -5.002 -2.819 4.925 1.00 97.81 163 ILE A O 1
ATOM 1199 N N . ALA A 1 164 ? -4.792 -4.964 5.536 1.00 97.81 164 ALA A N 1
ATOM 1200 C CA . ALA A 1 164 ? -6.080 -5.052 6.222 1.00 97.81 164 ALA A CA 1
ATOM 1201 C C . ALA A 1 164 ? -5.865 -4.838 7.727 1.00 97.81 164 ALA A C 1
ATOM 1203 O O . ALA A 1 164 ? -5.261 -5.683 8.390 1.00 97.81 164 ALA A O 1
ATOM 1204 N N . LEU A 1 165 ? -6.337 -3.712 8.263 1.00 97.38 165 LEU A N 1
ATOM 1205 C CA . LEU A 1 165 ? -6.202 -3.375 9.682 1.00 97.38 165 LEU A CA 1
ATOM 1206 C C . LEU A 1 165 ? -7.366 -3.922 10.501 1.00 97.38 165 LEU A C 1
ATOM 1208 O O . LEU A 1 165 ? -7.134 -4.553 11.524 1.00 97.38 165 LEU A O 1
ATOM 1212 N N . HIS A 1 166 ? -8.600 -3.730 10.041 1.00 96.31 166 HIS A N 1
ATOM 1213 C CA . HIS A 1 166 ? -9.805 -4.198 10.726 1.00 96.31 166 HIS A CA 1
ATOM 1214 C C . HIS A 1 166 ? -10.747 -4.912 9.761 1.00 96.31 166 HIS A C 1
ATOM 1216 O O . HIS A 1 166 ? -10.723 -4.678 8.551 1.00 96.31 166 HIS A O 1
ATOM 1222 N N . GLY A 1 167 ? -11.584 -5.782 10.323 1.00 94.25 167 GLY A N 1
ATOM 1223 C CA . GLY A 1 167 ? -12.598 -6.519 9.583 1.00 94.25 167 GLY A CA 1
ATOM 1224 C C . GLY A 1 167 ? -12.042 -7.570 8.619 1.00 94.25 167 GLY A C 1
ATOM 1225 O O . GLY A 1 167 ? -10.898 -8.029 8.717 1.00 94.25 167 GLY A O 1
ATOM 1226 N N . LEU A 1 168 ? -12.913 -7.992 7.708 1.00 95.19 168 LEU A N 1
ATOM 1227 C CA . LEU A 1 168 ? -12.669 -9.021 6.706 1.00 95.19 168 LEU A CA 1
ATOM 1228 C C . LEU A 1 168 ? -13.108 -8.486 5.349 1.00 95.19 168 LEU A C 1
ATOM 1230 O O . LEU A 1 168 ? -14.215 -7.976 5.226 1.00 95.19 168 LEU A O 1
ATOM 1234 N N . ARG A 1 169 ? -12.278 -8.651 4.323 1.00 95.75 169 ARG A N 1
ATOM 1235 C CA . ARG A 1 169 ? -12.644 -8.349 2.933 1.00 95.75 169 ARG A CA 1
ATOM 1236 C C . ARG A 1 169 ? -12.091 -9.406 1.993 1.00 95.75 169 ARG A C 1
ATOM 1238 O O . ARG A 1 169 ? -11.173 -10.135 2.366 1.00 95.75 169 ARG A O 1
ATOM 1245 N N . THR A 1 170 ? -12.605 -9.477 0.775 1.00 95.50 170 THR A N 1
ATOM 1246 C CA . THR A 1 170 ? -12.102 -10.414 -0.237 1.00 95.50 170 THR A CA 1
ATOM 1247 C C . THR A 1 170 ? -11.632 -9.643 -1.454 1.00 95.50 170 THR A C 1
ATOM 1249 O O . THR A 1 170 ? -12.413 -8.946 -2.095 1.00 95.50 170 THR A O 1
ATOM 1252 N N . LEU A 1 171 ? -10.346 -9.766 -1.776 1.00 93.50 171 LEU A N 1
ATOM 1253 C CA . LEU A 1 171 ? -9.775 -9.212 -2.996 1.00 93.50 171 LEU A CA 1
ATOM 1254 C C . LEU A 1 171 ? -9.972 -10.212 -4.130 1.00 93.50 171 LEU A C 1
ATOM 1256 O O . LEU A 1 171 ? -9.488 -11.341 -4.055 1.00 93.50 171 LEU A O 1
ATOM 1260 N N . HIS A 1 172 ? -10.648 -9.773 -5.181 1.00 90.88 172 HIS A N 1
ATOM 1261 C CA . HIS A 1 172 ? -10.764 -10.483 -6.440 1.00 90.88 172 HIS A CA 1
ATOM 1262 C C . HIS A 1 172 ? -9.810 -9.869 -7.459 1.00 90.88 172 HIS A C 1
ATOM 1264 O O . HIS A 1 172 ? -9.770 -8.651 -7.617 1.00 90.88 172 HIS A O 1
ATOM 1270 N N . ALA A 1 173 ? -9.068 -10.705 -8.172 1.00 86.62 173 ALA A N 1
ATOM 1271 C CA . ALA A 1 173 ? -8.193 -10.298 -9.261 1.00 86.62 173 ALA A CA 1
ATOM 1272 C C . ALA A 1 173 ? -8.513 -11.108 -10.511 1.00 86.62 173 ALA A C 1
ATOM 1274 O O . ALA A 1 173 ? -8.838 -12.294 -10.432 1.00 86.62 173 ALA A O 1
ATOM 1275 N N . ASN A 1 174 ? -8.444 -10.451 -11.661 1.00 78.44 174 ASN A N 1
ATOM 1276 C CA . ASN A 1 174 ? -8.838 -11.008 -12.936 1.00 78.44 174 ASN A CA 1
ATOM 1277 C C . ASN A 1 174 ? -7.989 -10.408 -14.066 1.00 78.44 174 ASN A C 1
ATOM 1279 O O . ASN A 1 174 ? -7.934 -9.193 -14.251 1.00 78.44 174 ASN A O 1
ATOM 1283 N N . CYS A 1 175 ? -7.382 -11.264 -14.883 1.00 67.94 175 CYS A N 1
ATOM 1284 C CA . CYS A 1 175 ? -6.663 -10.843 -16.085 1.00 67.94 175 CYS A CA 1
ATOM 1285 C C . CYS A 1 175 ? -7.600 -10.783 -17.304 1.00 67.94 175 CYS A C 1
ATOM 1287 O O . CYS A 1 175 ? -7.219 -11.253 -18.370 1.00 67.94 175 CYS A O 1
ATOM 1289 N N . SER A 1 176 ? -8.855 -10.338 -17.157 1.00 51.97 176 SER A N 1
ATOM 1290 C CA . SER A 1 176 ? -9.819 -10.251 -18.277 1.00 51.97 176 SER A CA 1
ATOM 1291 C C . SER A 1 176 ? -10.341 -8.842 -18.571 1.00 51.97 176 SER A C 1
ATOM 1293 O O . SER A 1 176 ? -11.141 -8.677 -19.486 1.00 51.97 176 SER A O 1
ATOM 1295 N N . GLY A 1 177 ? -9.823 -7.814 -17.893 1.00 47.72 177 GLY A N 1
ATOM 1296 C CA . GLY A 1 177 ? -10.107 -6.412 -18.208 1.00 47.72 177 GLY A CA 1
ATOM 1297 C C . GLY A 1 177 ? -8.833 -5.645 -18.543 1.00 47.72 177 GLY A C 1
ATOM 1298 O O . GLY A 1 177 ? -8.086 -5.271 -17.643 1.00 47.72 177 GLY A O 1
ATOM 1299 N N . GLY A 1 178 ? -8.584 -5.420 -19.835 1.00 51.12 178 GLY A N 1
ATOM 1300 C CA . GLY A 1 178 ? -7.425 -4.687 -20.357 1.00 51.12 178 GLY A CA 1
ATOM 1301 C C . GLY A 1 178 ? -6.858 -5.325 -21.629 1.00 51.12 178 GLY A C 1
ATOM 1302 O O . GLY A 1 178 ? -7.417 -6.285 -22.150 1.00 51.12 178 GLY A O 1
ATOM 1303 N N . ALA A 1 179 ? -5.714 -4.837 -22.123 1.00 47.06 179 ALA A N 1
ATOM 1304 C CA . ALA A 1 179 ? -5.021 -5.387 -23.301 1.00 47.06 179 ALA A CA 1
ATOM 1305 C C . ALA A 1 179 ? -4.518 -6.847 -23.133 1.00 47.06 179 ALA A C 1
ATOM 1307 O O . ALA A 1 179 ? -3.803 -7.353 -23.998 1.00 47.06 179 ALA A O 1
ATOM 1308 N N . PHE A 1 180 ? -4.857 -7.511 -22.023 1.00 52.22 180 PHE A N 1
ATOM 1309 C CA . PHE A 1 180 ? -4.344 -8.806 -21.586 1.00 52.22 180 PHE A CA 1
ATOM 1310 C C . PHE A 1 180 ? -5.529 -9.632 -21.085 1.00 52.22 180 PHE A C 1
ATOM 1312 O O . PHE A 1 180 ? -6.062 -9.343 -20.020 1.00 52.22 180 PHE A O 1
ATOM 1319 N N . ALA A 1 181 ? -5.972 -10.603 -21.885 1.00 46.03 181 ALA A N 1
ATOM 1320 C CA . ALA A 1 181 ? -7.116 -11.466 -21.607 1.00 46.03 181 ALA A CA 1
ATOM 1321 C C . ALA A 1 181 ? -6.639 -12.919 -21.460 1.00 46.03 181 ALA A C 1
ATOM 1323 O O . ALA A 1 181 ? -5.938 -13.378 -22.363 1.00 46.03 181 ALA A O 1
ATOM 1324 N N . ARG A 1 182 ? -7.066 -13.618 -20.385 1.00 50.41 182 ARG A N 1
ATOM 1325 C CA . ARG A 1 182 ? -7.149 -15.101 -20.179 1.00 50.41 182 ARG A CA 1
ATOM 1326 C C . ARG A 1 182 ? -6.468 -15.637 -18.894 1.00 50.41 182 ARG A C 1
ATOM 1328 O O . ARG A 1 182 ? -5.585 -16.483 -18.976 1.00 50.41 182 ARG A O 1
ATOM 1335 N N . CYS A 1 183 ? -6.922 -15.246 -17.700 1.00 53.47 183 CYS A N 1
ATOM 1336 C CA . CYS A 1 183 ? -6.593 -15.964 -16.450 1.00 53.47 183 CYS A CA 1
ATOM 1337 C C . CYS A 1 183 ? -7.848 -16.108 -15.566 1.00 53.47 183 CYS A C 1
ATOM 1339 O O . CYS A 1 183 ? -8.672 -15.190 -15.581 1.00 53.47 183 CYS A O 1
ATOM 1341 N N . PRO A 1 184 ? -8.024 -17.217 -14.812 1.00 60.47 184 PRO A N 1
ATOM 1342 C CA . PRO A 1 184 ? -9.113 -17.369 -13.843 1.00 60.47 184 PRO A CA 1
ATOM 1343 C C . PRO A 1 184 ? -9.178 -16.212 -12.839 1.00 60.47 184 PRO A C 1
ATOM 1345 O O . PRO A 1 184 ? -8.145 -15.684 -12.420 1.00 60.47 184 PRO A O 1
ATOM 1348 N N . ILE A 1 185 ? -10.404 -15.861 -12.426 1.00 67.25 185 ILE A N 1
ATOM 1349 C CA . ILE A 1 185 ? -10.623 -14.967 -11.286 1.00 67.25 185 ILE A CA 1
ATOM 1350 C C . ILE A 1 185 ? -10.078 -15.668 -10.055 1.00 67.25 185 ILE A C 1
ATOM 1352 O O . ILE A 1 185 ? -10.556 -16.741 -9.686 1.00 67.25 185 ILE A O 1
ATOM 1356 N N . ALA A 1 186 ? -9.130 -15.038 -9.385 1.00 78.19 186 ALA A N 1
ATOM 1357 C CA . ALA A 1 186 ? -8.744 -15.478 -8.064 1.00 78.19 186 ALA A CA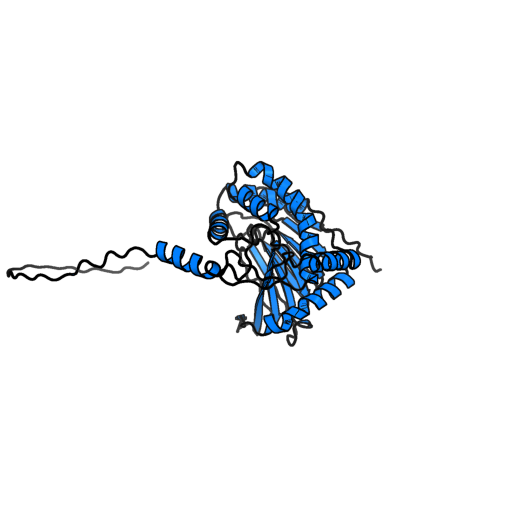 1
ATOM 1358 C C . ALA A 1 186 ? -9.346 -14.586 -7.005 1.00 78.19 186 ALA A C 1
ATOM 1360 O O . ALA A 1 186 ? -9.393 -13.366 -7.150 1.00 78.19 186 ALA A O 1
ATOM 1361 N N . ALA A 1 187 ? -9.756 -15.221 -5.919 1.00 86.94 187 ALA A N 1
ATOM 1362 C CA . ALA A 1 187 ? -10.222 -14.558 -4.724 1.00 86.94 187 ALA A CA 1
ATOM 1363 C C . ALA A 1 187 ? -9.245 -14.863 -3.590 1.00 86.94 187 ALA A C 1
ATOM 1365 O O . ALA A 1 187 ? -8.864 -16.012 -3.369 1.00 86.94 187 ALA A O 1
ATOM 1366 N N . THR A 1 188 ? -8.832 -13.831 -2.864 1.00 89.44 188 THR A N 1
ATOM 1367 C CA . THR A 1 188 ? -8.063 -13.972 -1.630 1.00 89.44 188 THR A CA 1
ATOM 1368 C C . THR A 1 188 ? -8.787 -13.238 -0.519 1.00 89.44 188 THR A C 1
ATOM 1370 O O . THR A 1 188 ? -8.942 -12.017 -0.558 1.00 89.44 188 THR A O 1
ATOM 1373 N N . THR A 1 189 ? -9.217 -13.990 0.487 1.00 94.62 189 THR A N 1
ATOM 1374 C CA . THR A 1 189 ? -9.766 -13.437 1.721 1.00 94.62 189 THR A CA 1
ATOM 1375 C C . THR A 1 189 ? -8.656 -12.780 2.539 1.00 94.62 189 THR A C 1
ATOM 1377 O O . THR A 1 189 ? -7.574 -13.339 2.711 1.00 94.62 189 THR A O 1
ATOM 1380 N N . GLN A 1 190 ? -8.934 -11.583 3.042 1.00 95.38 190 GLN A N 1
ATOM 1381 C CA . GLN A 1 190 ? -8.009 -10.717 3.758 1.00 95.38 190 GLN A CA 1
ATOM 1382 C C . GLN A 1 190 ? -8.590 -10.395 5.140 1.00 95.38 190 GLN A C 1
ATOM 1384 O O . GLN A 1 190 ? -9.254 -9.367 5.299 1.00 95.38 190 GLN A O 1
ATOM 1389 N N . PRO A 1 191 ? -8.397 -11.270 6.145 1.00 96.38 191 PRO A N 1
ATOM 1390 C CA . PRO A 1 191 ? -8.684 -10.912 7.531 1.00 96.38 191 PRO A CA 1
ATOM 1391 C C . PRO A 1 191 ? -7.721 -9.826 8.026 1.00 96.38 191 PRO A C 1
ATOM 1393 O O . PRO A 1 191 ? -6.650 -9.624 7.445 1.00 96.38 191 PRO A O 1
ATOM 1396 N N . ALA A 1 192 ? -8.047 -9.199 9.155 1.00 97.00 192 ALA A N 1
ATOM 1397 C CA . ALA A 1 192 ? -7.136 -8.304 9.864 1.00 97.00 192 ALA A CA 1
ATOM 1398 C C . ALA A 1 192 ? -5.722 -8.911 10.027 1.00 97.00 192 ALA A C 1
ATOM 1400 O O . ALA A 1 192 ? -5.545 -10.101 10.342 1.00 97.00 192 ALA A O 1
ATOM 1401 N N . GLY A 1 193 ? -4.714 -8.079 9.759 1.00 96.94 193 GLY A N 1
ATOM 1402 C CA . GLY A 1 193 ? -3.297 -8.440 9.694 1.00 96.94 193 GLY A CA 1
ATOM 1403 C C . GLY A 1 193 ? -2.818 -8.919 8.330 1.00 96.94 193 GLY A C 1
ATOM 1404 O O . GLY A 1 193 ? -1.617 -9.125 8.169 1.00 96.94 193 GLY A O 1
ATOM 1405 N N . SER A 1 194 ? -3.705 -9.104 7.349 1.00 97.38 194 SER A N 1
ATOM 1406 C CA . SER A 1 194 ? -3.290 -9.484 5.995 1.00 97.38 194 SER A CA 1
ATOM 1407 C C . SER A 1 194 ? -2.535 -8.348 5.319 1.00 97.38 194 SER A C 1
ATOM 1409 O O . SER A 1 194 ? -2.997 -7.207 5.309 1.00 97.38 194 SER A O 1
ATOM 1411 N N . ILE A 1 195 ? -1.398 -8.683 4.720 1.00 95.94 195 ILE A N 1
ATOM 1412 C CA . ILE A 1 195 ? -0.532 -7.766 3.982 1.00 95.94 195 ILE A CA 1
ATOM 1413 C C . ILE A 1 195 ? -0.243 -8.385 2.617 1.00 95.94 195 ILE A C 1
ATOM 1415 O O . ILE A 1 195 ? 0.036 -9.582 2.540 1.00 95.94 195 ILE A O 1
ATOM 1419 N N . TYR A 1 196 ? -0.286 -7.594 1.544 1.00 93.75 196 TYR A N 1
ATOM 1420 C CA . TYR A 1 196 ? 0.134 -8.058 0.223 1.00 93.75 196 TYR A CA 1
ATOM 1421 C C . TYR A 1 196 ? 0.872 -6.995 -0.589 1.00 93.75 196 TYR A C 1
ATOM 1423 O O . TYR A 1 196 ? 0.583 -5.807 -0.469 1.00 93.75 196 TYR A O 1
ATOM 1431 N N . PHE A 1 197 ? 1.769 -7.447 -1.468 1.00 92.44 197 PHE A N 1
ATOM 1432 C CA . PHE A 1 197 ? 2.343 -6.660 -2.557 1.00 92.44 197 PHE A CA 1
ATOM 1433 C C . PHE A 1 197 ? 1.767 -7.111 -3.890 1.00 92.44 197 PHE A C 1
ATOM 1435 O O . PHE A 1 197 ? 1.658 -8.312 -4.134 1.00 92.44 197 PHE A O 1
ATOM 1442 N N . SER A 1 198 ? 1.415 -6.167 -4.758 1.00 92.25 198 SER A N 1
ATOM 1443 C CA . SER A 1 198 ? 0.973 -6.461 -6.122 1.00 92.25 198 SER A CA 1
ATOM 1444 C C . SER A 1 198 ? 1.126 -5.246 -7.050 1.00 92.25 198 SER A C 1
ATOM 1446 O O . SER A 1 198 ? 1.677 -4.215 -6.660 1.00 92.25 198 SER A O 1
ATOM 1448 N N . SER A 1 199 ? 0.637 -5.374 -8.284 1.00 90.25 199 SER A N 1
ATOM 1449 C CA . SER A 1 199 ? 0.636 -4.340 -9.324 1.00 90.25 199 SER A CA 1
ATOM 1450 C C . SER A 1 199 ? -0.761 -4.204 -9.960 1.00 90.25 199 SER A C 1
ATOM 1452 O O . SER A 1 199 ? -0.957 -4.579 -11.114 1.00 90.25 199 SER A O 1
ATOM 1454 N N . PRO A 1 200 ? -1.778 -3.706 -9.230 1.00 89.50 200 PRO A N 1
ATOM 1455 C CA . PRO A 1 200 ? -3.157 -3.599 -9.726 1.00 89.50 200 PRO A CA 1
ATOM 1456 C C . PRO A 1 200 ? -3.340 -2.606 -10.889 1.00 89.50 200 PRO A C 1
ATOM 1458 O O . PRO A 1 200 ? -4.429 -2.511 -11.447 1.00 89.50 200 PRO A O 1
ATOM 1461 N N . ALA A 1 201 ? -2.293 -1.878 -11.290 1.00 87.69 201 ALA A N 1
ATOM 1462 C CA . ALA A 1 201 ? -2.279 -1.129 -12.549 1.00 87.69 201 ALA A CA 1
ATOM 1463 C C . ALA A 1 201 ? -2.120 -2.037 -13.792 1.00 87.69 201 ALA A C 1
ATOM 1465 O O . ALA A 1 201 ? -2.331 -1.582 -14.914 1.00 87.69 201 ALA A O 1
ATOM 1466 N N . ALA A 1 202 ? -1.747 -3.309 -13.605 1.00 83.38 202 ALA A N 1
ATOM 1467 C CA . ALA A 1 202 ? -1.506 -4.275 -14.678 1.00 83.38 202 ALA A CA 1
ATOM 1468 C C . ALA A 1 202 ? -2.682 -5.235 -14.942 1.00 83.38 202 ALA A C 1
ATOM 1470 O O . ALA A 1 202 ? -2.672 -5.948 -15.947 1.00 83.38 202 ALA A O 1
ATOM 1471 N N . PHE A 1 203 ? -3.679 -5.287 -14.053 1.00 82.31 203 PHE A N 1
ATOM 1472 C CA . PHE A 1 203 ? -4.803 -6.224 -14.138 1.00 82.31 203 PHE A CA 1
ATOM 1473 C C . PHE A 1 203 ? -6.073 -5.649 -13.502 1.00 82.31 203 PHE A C 1
ATOM 1475 O O . PHE A 1 203 ? -6.021 -4.725 -12.691 1.00 82.31 203 PHE A O 1
ATOM 1482 N N . GLN A 1 204 ? -7.229 -6.215 -13.850 1.00 85.56 204 GLN A N 1
ATOM 1483 C CA . GLN A 1 204 ? -8.503 -5.814 -13.266 1.00 85.56 204 GLN A CA 1
ATOM 1484 C C . GLN A 1 204 ? -8.685 -6.469 -11.899 1.00 85.56 204 GLN A C 1
ATOM 1486 O O . GLN A 1 204 ? -8.424 -7.658 -11.713 1.00 85.56 204 GLN A O 1
ATOM 1491 N N . HIS A 1 205 ? -9.172 -5.712 -10.930 1.00 89.94 205 HIS A N 1
ATOM 1492 C CA . HIS A 1 205 ? -9.423 -6.214 -9.592 1.00 89.94 205 HIS A CA 1
ATOM 1493 C C . HIS A 1 205 ? -10.634 -5.524 -8.974 1.00 89.94 205 HIS A C 1
ATOM 1495 O O . HIS A 1 205 ? -11.129 -4.518 -9.477 1.00 89.94 205 HIS A O 1
ATOM 1501 N N . GLY A 1 206 ? -11.152 -6.108 -7.907 1.00 91.88 206 GLY A N 1
ATOM 1502 C CA . GLY A 1 206 ? -12.265 -5.560 -7.152 1.00 91.88 206 GLY A CA 1
ATOM 1503 C C . GLY A 1 206 ? -12.288 -6.172 -5.765 1.00 91.88 206 GLY A C 1
ATOM 1504 O O . GLY A 1 206 ? -11.846 -7.302 -5.567 1.00 91.88 206 GLY A O 1
ATOM 1505 N N . VAL A 1 207 ? -12.783 -5.424 -4.789 1.00 94.06 207 VAL A N 1
ATOM 1506 C CA . VAL A 1 207 ? -12.846 -5.887 -3.404 1.00 94.06 207 VAL A CA 1
ATOM 1507 C C . VAL A 1 207 ? -14.304 -6.050 -3.007 1.00 94.06 207 VAL A C 1
ATOM 1509 O O . VAL A 1 207 ? -15.122 -5.168 -3.263 1.00 94.06 207 VAL A O 1
ATOM 1512 N N . VAL A 1 208 ? -14.616 -7.195 -2.408 1.00 94.88 208 VAL A N 1
ATOM 1513 C CA . VAL A 1 208 ? -15.899 -7.462 -1.764 1.00 94.88 208 VAL A CA 1
ATOM 1514 C C . VAL A 1 208 ? -15.764 -7.160 -0.281 1.00 94.88 208 VAL A C 1
ATOM 1516 O O . VAL A 1 208 ? -14.870 -7.680 0.394 1.00 94.88 208 VAL A O 1
ATOM 1519 N N . TYR A 1 209 ? -16.681 -6.343 0.213 1.00 94.44 209 TYR A N 1
ATOM 1520 C CA . TYR A 1 209 ? -16.821 -5.978 1.611 1.00 94.44 209 TYR A CA 1
ATOM 1521 C C . TYR A 1 209 ? -18.126 -6.599 2.100 1.00 94.44 209 TYR A C 1
ATOM 1523 O O . TYR A 1 209 ? -19.185 -6.198 1.614 1.00 94.44 209 TYR A O 1
ATOM 1531 N N . PRO A 1 210 ? -18.081 -7.599 2.992 1.00 93.06 210 PRO A N 1
ATOM 1532 C CA . PRO A 1 210 ? -19.289 -8.133 3.596 1.00 93.06 210 PRO A CA 1
ATOM 1533 C C . PRO A 1 210 ? -19.965 -7.073 4.472 1.00 93.06 210 PRO A C 1
ATOM 1535 O O . PRO A 1 210 ? -19.343 -6.092 4.893 1.00 93.06 210 PRO A O 1
ATOM 1538 N N . GLU A 1 211 ? -21.240 -7.295 4.772 1.00 88.38 211 GLU A N 1
ATOM 1539 C CA . GLU A 1 211 ? -21.947 -6.524 5.788 1.00 88.38 211 GLU A CA 1
ATOM 1540 C C . GLU A 1 211 ? -21.205 -6.589 7.126 1.00 88.38 211 GLU A C 1
ATOM 1542 O O . GLU A 1 211 ? -20.697 -7.635 7.540 1.00 88.38 211 GLU A O 1
ATOM 1547 N N . HIS A 1 212 ? -21.142 -5.451 7.804 1.00 82.38 212 HIS A N 1
ATOM 1548 C CA . HIS A 1 212 ? -20.525 -5.349 9.113 1.00 82.38 212 HIS A CA 1
ATOM 1549 C C . HIS A 1 212 ? -21.186 -4.235 9.912 1.00 82.38 212 HIS A C 1
ATOM 1551 O O . HIS A 1 212 ? -21.646 -3.226 9.373 1.00 82.38 212 HIS A O 1
ATOM 1557 N N . ARG A 1 213 ? -21.249 -4.452 11.227 1.00 69.38 213 ARG A N 1
ATOM 1558 C CA . ARG A 1 213 ? -21.881 -3.543 12.180 1.00 69.38 213 ARG A CA 1
ATOM 1559 C C . ARG A 1 213 ? -21.019 -2.287 12.303 1.00 69.38 213 ARG A C 1
ATOM 1561 O O . ARG A 1 213 ? -20.156 -2.210 13.159 1.00 69.38 213 ARG A O 1
ATOM 1568 N N . GLY A 1 214 ? -21.199 -1.344 11.383 1.00 64.56 214 GLY A N 1
ATOM 1569 C CA . GLY A 1 214 ? -20.549 -0.039 11.448 1.00 64.56 214 GLY A CA 1
ATOM 1570 C C . GLY A 1 214 ? -21.060 0.755 12.651 1.00 64.56 214 GLY A C 1
ATOM 1571 O O . GLY A 1 214 ? -22.252 0.730 12.946 1.00 64.56 214 GLY A O 1
ATOM 1572 N N . GLY A 1 215 ? -20.158 1.458 13.332 1.00 68.56 215 GLY A N 1
ATOM 1573 C CA . GLY A 1 215 ? -20.466 2.287 14.504 1.00 68.56 215 GLY A CA 1
ATOM 1574 C C . GLY A 1 215 ? -19.242 3.058 14.998 1.00 68.56 215 GLY A C 1
ATOM 1575 O O . GLY A 1 215 ? -19.339 4.237 15.327 1.00 68.56 215 GLY A O 1
ATOM 1576 N N . SER A 1 216 ? -18.075 2.419 14.931 1.00 82.38 216 SER A N 1
ATOM 1577 C CA . SER A 1 216 ? -16.758 3.000 15.218 1.00 82.38 216 SER A CA 1
ATOM 1578 C C . SER A 1 216 ? -15.708 2.566 14.187 1.00 82.38 216 SER A C 1
ATOM 1580 O O . SER A 1 216 ? -15.945 1.658 13.381 1.00 82.38 216 SER A O 1
ATOM 1582 N N . PHE A 1 217 ? -14.523 3.185 14.202 1.00 85.75 217 PHE A N 1
ATOM 1583 C CA . PHE A 1 217 ? -13.410 2.787 13.330 1.00 85.75 217 PHE A CA 1
ATOM 1584 C C . PHE A 1 217 ? -12.954 1.345 13.583 1.00 85.75 217 PHE A C 1
ATOM 1586 O O . PHE A 1 217 ? -12.682 0.608 12.639 1.00 85.75 217 PHE A O 1
ATOM 1593 N N . ALA A 1 218 ? -12.934 0.909 14.845 1.00 87.75 218 ALA A N 1
ATOM 1594 C CA . ALA A 1 218 ? -12.525 -0.444 15.222 1.00 87.75 218 ALA A CA 1
ATOM 1595 C C . ALA A 1 218 ? -13.513 -1.538 14.767 1.00 87.75 218 ALA A C 1
ATOM 1597 O O . ALA A 1 218 ? -13.101 -2.681 14.553 1.00 87.75 218 ALA A O 1
ATOM 1598 N N . GLU A 1 219 ? -14.794 -1.189 14.612 1.00 89.06 219 GLU A N 1
ATOM 1599 C CA . GLU A 1 219 ? -15.865 -2.075 14.126 1.00 89.06 219 GLU A CA 1
ATOM 1600 C C . GLU A 1 219 ? -16.042 -2.022 12.597 1.00 89.06 219 GLU A C 1
ATOM 1602 O O . GLU A 1 219 ? -16.754 -2.838 12.008 1.00 89.06 219 GLU A O 1
ATOM 1607 N N . SER A 1 220 ? -15.380 -1.068 11.943 1.00 93.25 220 SER A N 1
ATOM 1608 C CA . SER A 1 220 ? -15.388 -0.884 10.494 1.00 93.25 220 SER A CA 1
ATOM 1609 C C . SER A 1 220 ? -14.395 -1.822 9.796 1.00 93.25 220 SER A C 1
ATOM 1611 O O . SER A 1 220 ? -13.448 -2.331 10.403 1.00 93.25 220 SER A O 1
ATOM 1613 N N . ILE A 1 221 ? -14.559 -2.035 8.487 1.00 95.81 221 ILE A N 1
ATOM 1614 C CA . ILE A 1 221 ? -13.476 -2.612 7.680 1.00 95.81 221 ILE A CA 1
ATOM 1615 C C . ILE A 1 221 ? -12.501 -1.482 7.350 1.00 95.81 221 ILE A C 1
ATOM 1617 O O . ILE A 1 221 ? -12.813 -0.589 6.563 1.00 95.81 221 ILE A O 1
ATOM 1621 N N . VAL A 1 222 ? -11.305 -1.544 7.934 1.00 96.62 222 VAL A N 1
ATOM 1622 C CA . VAL A 1 222 ? -10.254 -0.540 7.739 1.00 96.62 222 VAL A CA 1
ATOM 1623 C C . VAL A 1 222 ? -9.107 -1.149 6.957 1.00 96.62 222 VAL A C 1
ATOM 1625 O O . VAL A 1 222 ? -8.541 -2.174 7.350 1.00 96.62 222 VAL A O 1
ATOM 1628 N N . ALA A 1 223 ? -8.723 -0.489 5.872 1.00 97.19 223 ALA A N 1
ATOM 1629 C CA . ALA A 1 223 ? -7.598 -0.897 5.054 1.00 97.19 223 ALA A CA 1
ATOM 1630 C C . ALA A 1 223 ? -6.693 0.275 4.687 1.00 97.19 223 ALA A C 1
ATOM 1632 O O . ALA A 1 223 ? -7.151 1.393 4.482 1.00 97.19 223 ALA A O 1
ATOM 1633 N N . VAL A 1 224 ? -5.403 -0.014 4.547 1.00 97.81 224 VAL A N 1
ATOM 1634 C CA . VAL A 1 224 ? -4.412 0.928 4.027 1.00 97.81 224 VAL A CA 1
ATOM 1635 C C . VAL A 1 224 ? -3.946 0.434 2.670 1.00 97.81 224 VAL A C 1
ATOM 1637 O O . VAL A 1 224 ? -3.576 -0.730 2.515 1.00 97.81 224 VAL A O 1
ATOM 1640 N N . GLN A 1 225 ? -3.950 1.328 1.694 1.00 96.81 225 GLN A N 1
ATOM 1641 C CA . GLN A 1 225 ? -3.341 1.130 0.391 1.00 96.81 225 GLN A CA 1
ATOM 1642 C C . GLN A 1 225 ? -2.149 2.072 0.272 1.00 96.81 225 GLN A C 1
ATOM 1644 O O . GLN A 1 225 ? -2.313 3.285 0.358 1.00 96.81 225 GLN A O 1
ATOM 1649 N N . ALA A 1 226 ? -0.953 1.534 0.066 1.00 96.88 226 ALA A N 1
ATOM 1650 C CA . ALA A 1 226 ? 0.260 2.312 -0.126 1.00 96.88 226 ALA A CA 1
ATOM 1651 C C . ALA A 1 226 ? 0.803 2.116 -1.546 1.00 96.88 226 ALA A C 1
ATOM 1653 O O . ALA A 1 226 ? 0.927 0.998 -2.044 1.00 96.88 226 ALA A O 1
ATOM 1654 N N . ARG A 1 227 ? 1.111 3.228 -2.208 1.00 94.88 227 ARG A N 1
ATOM 1655 C CA . ARG A 1 227 ? 1.408 3.340 -3.641 1.00 94.88 227 ARG A CA 1
ATOM 1656 C C . ARG A 1 227 ? 2.664 4.188 -3.856 1.00 94.88 227 ARG A C 1
ATOM 1658 O O . ARG A 1 227 ? 3.254 4.705 -2.901 1.00 94.88 227 ARG A O 1
ATOM 1665 N N . LEU A 1 228 ? 3.069 4.349 -5.112 1.00 93.50 228 LEU A N 1
ATOM 1666 C CA . LEU A 1 228 ? 4.153 5.252 -5.491 1.00 93.50 228 LEU A CA 1
ATOM 1667 C C . LEU A 1 228 ? 3.772 6.712 -5.227 1.00 93.50 228 LEU A C 1
ATOM 1669 O O . LEU A 1 228 ? 2.689 7.160 -5.605 1.00 93.50 228 LEU A O 1
ATOM 1673 N N . LEU A 1 229 ? 4.694 7.462 -4.627 1.00 91.25 229 LEU A N 1
ATOM 1674 C CA . LEU A 1 229 ? 4.607 8.915 -4.525 1.00 91.25 229 LEU A CA 1
ATOM 1675 C C . LEU A 1 229 ? 5.393 9.560 -5.676 1.00 91.25 229 LEU A C 1
ATOM 1677 O O . LEU A 1 229 ? 6.623 9.515 -5.727 1.00 91.25 229 LEU A O 1
ATOM 1681 N N . SER A 1 230 ? 4.677 10.158 -6.624 1.00 83.25 230 SER A N 1
ATOM 1682 C CA . SER A 1 230 ? 5.258 11.025 -7.654 1.00 83.25 230 SER A CA 1
ATOM 1683 C C . SER A 1 230 ? 5.454 12.439 -7.108 1.00 83.25 230 SER A C 1
ATOM 1685 O O . SER A 1 230 ? 4.654 12.909 -6.301 1.00 83.25 230 SER A O 1
ATOM 1687 N N . ASN A 1 231 ? 6.520 13.118 -7.534 1.00 75.62 231 ASN A N 1
ATOM 1688 C CA . ASN A 1 231 ? 6.914 14.427 -6.991 1.00 75.62 231 ASN A CA 1
ATOM 1689 C C . ASN A 1 231 ? 6.424 15.626 -7.828 1.00 75.62 231 ASN A C 1
ATOM 1691 O O . ASN A 1 231 ? 6.674 16.773 -7.466 1.00 75.62 231 ASN A O 1
ATOM 1695 N N . SER A 1 232 ? 5.774 15.378 -8.969 1.00 69.38 232 SER A N 1
ATOM 1696 C CA . SER A 1 232 ? 5.327 16.425 -9.891 1.00 69.38 232 SER A CA 1
ATOM 1697 C C . SER A 1 232 ? 4.161 15.971 -10.768 1.00 69.38 232 SER A C 1
ATOM 1699 O O . SER A 1 232 ? 4.019 14.782 -11.074 1.00 69.38 232 SER A O 1
ATOM 1701 N N . SER A 1 233 ? 3.365 16.937 -11.239 1.00 68.00 233 SER A N 1
ATOM 1702 C CA . SER A 1 233 ? 2.322 16.728 -12.256 1.00 68.00 233 SER A CA 1
ATOM 1703 C C . SER A 1 233 ? 2.882 16.031 -13.501 1.0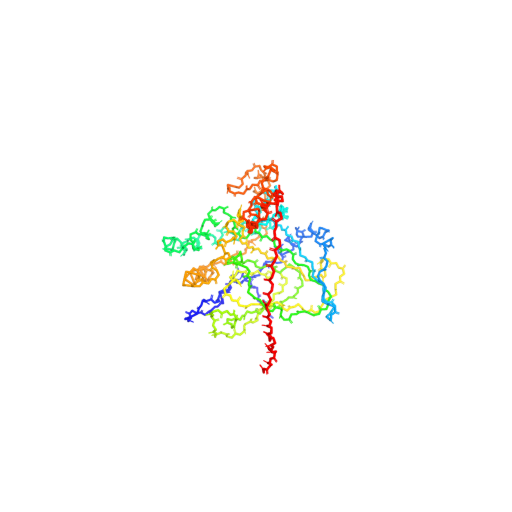0 68.00 233 SER A C 1
ATOM 1705 O O . SER A 1 233 ? 2.274 15.097 -14.017 1.00 68.00 233 SER A O 1
ATOM 1707 N N . GLY A 1 234 ? 4.082 16.421 -13.942 1.00 72.12 234 GLY A N 1
ATOM 1708 C CA . GLY A 1 234 ? 4.761 15.828 -15.093 1.00 72.12 234 GLY A CA 1
ATOM 1709 C C . GLY A 1 234 ? 5.168 14.364 -14.896 1.00 72.12 234 GLY A C 1
ATOM 1710 O O . GLY A 1 234 ? 5.170 13.593 -15.853 1.00 72.12 234 GLY A O 1
ATOM 1711 N N . GLU A 1 235 ? 5.509 13.938 -13.679 1.00 79.25 235 GLU A N 1
ATOM 1712 C CA . GLU A 1 235 ? 5.715 12.514 -13.389 1.00 79.25 235 GLU A CA 1
ATOM 1713 C C . GLU A 1 235 ? 4.407 11.729 -13.358 1.00 79.25 235 GLU A C 1
ATOM 1715 O O . GLU A 1 235 ? 4.351 10.657 -13.954 1.00 79.25 235 GLU A O 1
ATOM 1720 N N . ALA A 1 236 ? 3.352 12.251 -12.723 1.00 73.19 236 ALA A N 1
ATOM 1721 C CA . ALA A 1 236 ? 2.040 11.599 -12.764 1.00 73.19 236 ALA A CA 1
ATOM 1722 C C . ALA A 1 236 ? 1.514 11.470 -14.195 1.00 73.19 236 ALA A C 1
ATOM 1724 O O . ALA A 1 236 ? 1.044 10.404 -14.574 1.00 73.19 236 ALA A O 1
ATOM 1725 N N . PHE A 1 237 ? 1.691 12.505 -15.017 1.00 72.19 237 PHE A N 1
ATOM 1726 C CA . PHE A 1 237 ? 1.334 12.465 -16.430 1.00 72.19 237 PHE A CA 1
ATOM 1727 C C . PHE A 1 237 ? 2.138 11.416 -17.211 1.00 72.19 237 PHE A C 1
ATOM 1729 O O . PHE A 1 237 ? 1.582 10.697 -18.041 1.00 72.19 237 PHE A O 1
ATOM 1736 N N . ARG A 1 238 ? 3.448 11.299 -16.952 1.00 77.06 238 ARG A N 1
ATOM 1737 C CA . ARG A 1 238 ? 4.288 10.262 -17.575 1.00 77.06 238 ARG A CA 1
ATOM 1738 C C . ARG A 1 238 ? 3.880 8.859 -17.131 1.00 77.06 238 ARG A C 1
ATOM 1740 O O . ARG A 1 238 ? 3.806 7.969 -17.971 1.00 77.06 238 ARG A O 1
ATOM 1747 N N . LEU A 1 239 ? 3.556 8.682 -15.850 1.00 77.06 239 LEU A N 1
ATOM 1748 C CA . LEU A 1 239 ? 2.976 7.446 -15.327 1.00 77.06 239 LEU A CA 1
ATOM 1749 C C . LEU A 1 239 ? 1.652 7.123 -16.034 1.00 77.06 239 LEU A C 1
ATOM 1751 O O . LEU A 1 239 ? 1.456 5.993 -16.466 1.00 77.06 239 LEU A O 1
ATOM 1755 N N . ASP A 1 240 ? 0.774 8.109 -16.219 1.00 73.06 240 ASP A N 1
ATOM 1756 C CA . ASP A 1 240 ? -0.497 7.930 -16.926 1.00 73.06 240 ASP A CA 1
ATOM 1757 C C . ASP A 1 240 ? -0.335 7.574 -18.399 1.00 73.06 240 ASP A C 1
ATOM 1759 O O . ASP A 1 240 ? -1.045 6.708 -18.914 1.00 73.06 240 ASP A O 1
ATOM 1763 N N . SER A 1 241 ? 0.620 8.212 -19.066 1.00 70.44 241 SER A N 1
ATOM 1764 C CA . SER A 1 241 ? 0.917 7.976 -20.479 1.00 70.44 241 SER A CA 1
ATOM 1765 C C . SER A 1 241 ? 1.549 6.600 -20.710 1.00 70.44 241 SER A C 1
ATOM 1767 O O . SER A 1 241 ? 1.429 6.041 -21.796 1.00 70.44 241 SER A O 1
ATOM 1769 N N . ALA A 1 242 ? 2.172 6.019 -19.681 1.00 68.19 242 ALA A N 1
ATOM 1770 C CA . ALA A 1 242 ? 2.782 4.696 -19.735 1.00 68.19 242 ALA A CA 1
ATOM 1771 C C . ALA A 1 242 ? 1.769 3.534 -19.673 1.00 68.19 242 ALA A C 1
ATOM 1773 O O . ALA A 1 242 ? 2.181 2.381 -19.721 1.00 68.19 242 ALA A O 1
ATOM 1774 N N . LYS A 1 243 ? 0.448 3.781 -19.589 1.00 62.25 243 LYS A N 1
ATOM 1775 C CA . LYS A 1 243 ? -0.575 2.722 -19.407 1.00 62.25 243 LYS A CA 1
ATOM 1776 C C . LYS A 1 243 ? -0.703 1.720 -20.554 1.00 62.25 243 LYS A C 1
ATOM 1778 O O . LYS A 1 243 ? -1.398 0.717 -20.401 1.00 62.25 243 LYS A O 1
ATOM 1783 N N . MET A 1 244 ? -0.107 1.976 -21.718 1.00 61.78 244 MET A N 1
ATOM 1784 C CA . MET A 1 244 ? -0.393 1.195 -22.921 1.00 61.78 244 MET A CA 1
ATOM 1785 C C . MET A 1 244 ? 0.862 0.958 -23.763 1.00 61.78 244 MET A C 1
ATOM 1787 O O . MET A 1 244 ? 1.666 1.857 -23.978 1.00 61.78 244 MET A O 1
ATOM 1791 N N . GLY A 1 245 ? 1.008 -0.263 -24.284 1.00 70.88 245 GLY A N 1
ATOM 1792 C CA . GLY A 1 245 ? 2.036 -0.598 -25.271 1.00 70.88 245 GLY A CA 1
ATOM 1793 C C . GLY A 1 245 ? 3.045 -1.651 -24.818 1.00 70.88 245 GLY A C 1
ATOM 1794 O O . GLY A 1 245 ? 2.872 -2.334 -23.810 1.00 70.88 245 GLY A O 1
ATOM 1795 N N . ARG A 1 246 ? 4.084 -1.838 -25.641 1.00 77.81 246 ARG A N 1
ATOM 1796 C CA . ARG A 1 246 ? 5.139 -2.835 -25.405 1.00 77.81 246 ARG A CA 1
ATOM 1797 C C . ARG A 1 246 ? 5.988 -2.477 -24.186 1.00 77.81 246 ARG A C 1
ATOM 1799 O O . ARG A 1 246 ? 6.299 -3.375 -23.418 1.00 77.81 246 ARG A O 1
ATOM 1806 N N . ASP A 1 247 ? 6.285 -1.191 -24.011 1.00 83.25 247 ASP A N 1
ATOM 1807 C CA . ASP A 1 247 ? 7.053 -0.671 -22.878 1.00 83.25 247 ASP A CA 1
ATOM 1808 C C . ASP A 1 247 ? 6.413 -1.073 -21.540 1.00 83.25 247 ASP A C 1
ATOM 1810 O O . ASP A 1 247 ? 6.979 -1.858 -20.785 1.00 83.25 247 ASP A O 1
ATOM 1814 N N . ALA A 1 248 ? 5.151 -0.674 -21.343 1.00 81.94 248 ALA A N 1
ATOM 1815 C CA . A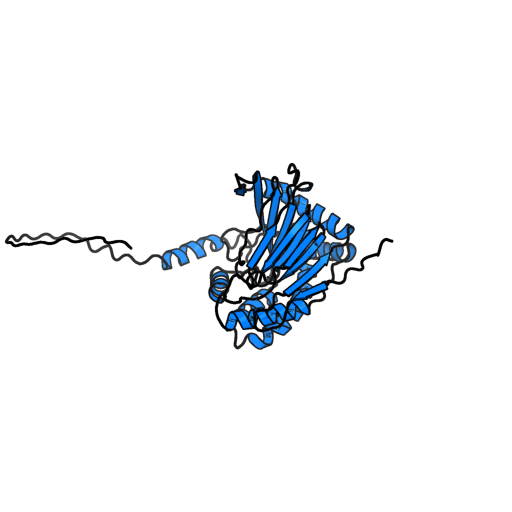LA A 1 248 ? 4.341 -1.008 -20.175 1.00 81.94 248 ALA A CA 1
ATOM 1816 C C . ALA A 1 248 ? 4.340 -2.507 -19.851 1.00 81.94 248 ALA A C 1
ATOM 1818 O O . ALA A 1 248 ? 4.566 -2.904 -18.711 1.00 81.94 248 ALA A O 1
ATOM 1819 N N . ARG A 1 249 ? 4.115 -3.353 -20.867 1.00 81.00 249 ARG A N 1
ATOM 1820 C CA . ARG A 1 249 ? 4.110 -4.814 -20.708 1.00 81.00 249 ARG A CA 1
ATOM 1821 C C . ARG A 1 249 ? 5.437 -5.342 -20.180 1.00 81.00 249 ARG A C 1
ATOM 1823 O O . ARG A 1 249 ? 5.433 -6.141 -19.249 1.00 81.00 249 ARG A O 1
ATOM 1830 N N . THR A 1 250 ? 6.546 -4.919 -20.784 1.00 86.12 250 THR A N 1
ATOM 1831 C CA . THR A 1 250 ? 7.886 -5.365 -20.394 1.00 86.12 250 THR A CA 1
ATOM 1832 C C . THR A 1 250 ? 8.207 -4.915 -18.973 1.00 86.12 250 THR A C 1
ATOM 1834 O O . THR A 1 250 ? 8.658 -5.723 -18.163 1.00 86.12 250 THR A O 1
ATOM 1837 N N . THR A 1 251 ? 7.909 -3.658 -18.630 1.00 88.69 251 THR A N 1
ATOM 1838 C CA . THR A 1 251 ? 8.123 -3.139 -17.275 1.00 88.69 251 THR A CA 1
ATOM 1839 C C . THR A 1 251 ? 7.264 -3.875 -16.248 1.00 88.69 251 THR A C 1
ATOM 1841 O O . THR A 1 251 ? 7.783 -4.290 -15.215 1.00 88.69 251 THR A O 1
ATOM 1844 N N . PHE A 1 252 ? 5.972 -4.092 -16.516 1.00 87.75 252 PHE A N 1
ATOM 1845 C CA . PHE A 1 252 ? 5.102 -4.815 -15.587 1.00 87.75 252 PHE A CA 1
ATOM 1846 C C . PHE A 1 252 ? 5.488 -6.288 -15.437 1.00 87.75 252 PHE A C 1
ATOM 1848 O O . PHE A 1 252 ? 5.372 -6.823 -14.339 1.00 87.75 252 PHE A O 1
ATOM 1855 N N . ALA A 1 253 ? 5.991 -6.936 -16.491 1.00 85.69 253 ALA A N 1
ATOM 1856 C CA . ALA A 1 253 ? 6.545 -8.283 -16.383 1.00 85.69 253 ALA A CA 1
ATOM 1857 C C . ALA A 1 253 ? 7.763 -8.317 -15.445 1.00 85.69 253 ALA A C 1
ATOM 1859 O O . ALA A 1 253 ? 7.804 -9.138 -14.531 1.00 85.69 253 ALA A O 1
ATOM 1860 N N . ALA A 1 254 ? 8.697 -7.371 -15.589 1.00 90.00 254 ALA A N 1
ATOM 1861 C CA . ALA A 1 254 ? 9.849 -7.260 -14.693 1.00 90.00 254 ALA A CA 1
ATOM 1862 C C . ALA A 1 254 ? 9.445 -6.938 -13.245 1.00 90.00 254 ALA A C 1
ATOM 1864 O O . ALA A 1 254 ? 10.013 -7.496 -12.305 1.00 90.00 254 ALA A O 1
ATOM 1865 N N . VAL A 1 255 ? 8.434 -6.084 -13.050 1.00 90.69 255 VAL A N 1
ATOM 1866 C CA . VAL A 1 255 ? 7.844 -5.823 -11.729 1.00 90.69 255 VAL A CA 1
ATOM 1867 C C . VAL A 1 255 ? 7.242 -7.098 -11.146 1.00 90.69 255 VAL A C 1
ATOM 1869 O O . VAL A 1 255 ? 7.502 -7.411 -9.990 1.00 90.69 255 VAL A O 1
ATOM 1872 N N . ALA A 1 256 ? 6.468 -7.853 -11.921 1.00 88.38 256 ALA A N 1
ATOM 1873 C CA . ALA A 1 256 ? 5.850 -9.085 -11.454 1.00 88.38 256 ALA A CA 1
ATOM 1874 C C . ALA A 1 256 ? 6.896 -10.132 -11.035 1.00 88.38 256 ALA A C 1
ATOM 1876 O O . ALA A 1 256 ? 6.780 -10.716 -9.958 1.00 88.38 256 ALA A O 1
ATOM 1877 N N . GLU A 1 257 ? 7.958 -10.315 -11.825 1.00 88.56 257 GLU A N 1
ATOM 1878 C CA . GLU A 1 257 ? 9.094 -11.170 -11.458 1.00 88.56 257 GLU A CA 1
ATOM 1879 C C . GLU A 1 257 ? 9.783 -10.701 -10.173 1.00 88.56 257 GLU A C 1
ATOM 1881 O O . GLU A 1 257 ? 10.060 -11.512 -9.288 1.00 88.56 257 GLU A O 1
ATOM 1886 N N . ALA A 1 258 ? 10.038 -9.394 -10.049 1.00 91.06 258 ALA A N 1
ATOM 1887 C CA . ALA A 1 258 ? 10.628 -8.817 -8.847 1.00 91.06 258 ALA A CA 1
ATOM 1888 C C . ALA A 1 258 ? 9.753 -9.087 -7.621 1.00 91.06 258 ALA A C 1
ATOM 1890 O O . ALA A 1 258 ? 10.256 -9.544 -6.600 1.00 91.06 258 ALA A O 1
ATOM 1891 N N . LEU A 1 259 ? 8.442 -8.853 -7.736 1.00 89.19 259 LEU A N 1
ATOM 1892 C CA . LEU A 1 259 ? 7.474 -9.098 -6.672 1.00 89.19 259 LEU A CA 1
ATOM 1893 C C . LEU A 1 259 ? 7.508 -10.559 -6.226 1.00 89.19 259 LEU A C 1
ATOM 1895 O O . LEU A 1 259 ? 7.607 -10.827 -5.034 1.00 89.19 259 LEU A O 1
ATOM 1899 N N . LEU A 1 260 ? 7.501 -11.509 -7.163 1.00 85.88 260 LEU A N 1
ATOM 1900 C CA . LEU A 1 260 ? 7.584 -12.936 -6.841 1.00 85.88 260 LEU A CA 1
ATOM 1901 C C . LEU A 1 260 ? 8.914 -13.326 -6.172 1.00 85.88 260 LEU A C 1
ATOM 1903 O O . LEU A 1 260 ? 8.939 -14.283 -5.403 1.00 85.88 260 LEU A O 1
ATOM 1907 N N . ALA A 1 261 ? 9.988 -12.572 -6.408 1.00 86.12 261 ALA A N 1
ATOM 1908 C CA . ALA A 1 261 ? 11.292 -12.794 -5.790 1.00 86.12 261 ALA A CA 1
ATOM 1909 C C . ALA A 1 261 ? 11.476 -12.102 -4.425 1.00 86.12 261 ALA A C 1
ATOM 1911 O O . ALA A 1 261 ? 12.423 -12.436 -3.715 1.00 86.12 261 ALA A O 1
ATOM 1912 N N . ILE A 1 262 ? 10.615 -11.150 -4.038 1.00 85.75 262 ILE A N 1
ATOM 1913 C CA . ILE A 1 262 ? 10.713 -10.486 -2.730 1.00 85.75 262 ILE A CA 1
ATOM 1914 C C . ILE A 1 262 ? 10.302 -11.475 -1.630 1.00 85.75 262 ILE A C 1
ATOM 1916 O O . ILE A 1 262 ? 9.137 -11.886 -1.589 1.00 85.75 262 ILE A O 1
ATOM 1920 N N . PRO A 1 263 ? 11.195 -11.811 -0.680 1.00 79.00 263 PRO A N 1
ATOM 1921 C CA . PRO A 1 263 ? 10.784 -12.504 0.526 1.00 79.00 263 PRO A CA 1
ATOM 1922 C C . PRO A 1 263 ? 9.994 -11.509 1.378 1.00 79.00 263 PRO A C 1
ATOM 1924 O O . PRO A 1 263 ? 10.573 -10.610 1.978 1.00 79.00 263 PRO A O 1
ATOM 1927 N N . LEU A 1 264 ? 8.665 -11.628 1.418 1.00 85.50 264 LEU A N 1
ATOM 1928 C CA . LEU A 1 264 ? 7.840 -10.791 2.292 1.00 85.50 264 LEU A CA 1
ATOM 1929 C C . LEU A 1 264 ? 8.051 -11.222 3.753 1.00 85.50 264 LEU A C 1
ATOM 1931 O O . LEU A 1 264 ? 7.266 -12.001 4.297 1.00 85.50 264 LEU A O 1
ATOM 1935 N N . LYS A 1 265 ? 9.133 -10.736 4.375 1.00 91.44 265 LYS A N 1
ATOM 1936 C CA . LYS A 1 265 ? 9.364 -10.850 5.816 1.00 91.44 265 LYS A CA 1
ATOM 1937 C C . LYS A 1 265 ? 8.585 -9.730 6.491 1.00 91.44 265 LYS A C 1
ATOM 1939 O O . LYS A 1 265 ? 8.736 -8.555 6.157 1.00 91.44 265 LYS A O 1
ATOM 1944 N N . LEU A 1 266 ? 7.744 -10.087 7.448 1.00 93.56 266 LEU A N 1
ATOM 1945 C CA . LEU A 1 266 ? 7.071 -9.106 8.293 1.00 93.56 266 LEU A CA 1
ATOM 1946 C C . LEU A 1 266 ? 7.922 -8.847 9.541 1.00 93.56 266 LEU A C 1
ATOM 1948 O O . LEU A 1 266 ? 8.554 -9.790 10.023 1.00 93.56 266 LEU A O 1
ATOM 1952 N N . PRO A 1 267 ? 7.980 -7.595 10.033 1.00 95.50 267 PRO A N 1
ATOM 1953 C CA . PRO A 1 267 ? 8.823 -7.264 11.173 1.00 95.50 267 PRO A CA 1
ATOM 1954 C C . PRO A 1 267 ? 8.292 -7.931 12.442 1.00 95.50 267 PRO A C 1
ATOM 1956 O O . PRO A 1 267 ? 7.090 -8.174 12.564 1.00 95.50 267 PRO A O 1
ATOM 1959 N N . SER A 1 268 ? 9.168 -8.184 13.410 1.00 97.00 268 SER A N 1
ATOM 1960 C CA . SER A 1 268 ? 8.766 -8.391 14.800 1.00 97.00 268 SER A CA 1
ATOM 1961 C C . SER A 1 268 ? 8.290 -7.071 15.425 1.00 97.00 268 SER A C 1
ATOM 1963 O O . SER A 1 268 ? 8.529 -5.985 14.891 1.00 97.00 268 SER A O 1
ATOM 1965 N N . LEU A 1 269 ? 7.624 -7.136 16.585 1.00 97.31 269 LEU A N 1
ATOM 1966 C CA . LEU A 1 269 ? 7.256 -5.918 17.318 1.00 97.31 269 LEU A CA 1
ATOM 1967 C C . LEU A 1 269 ? 8.500 -5.115 17.746 1.00 97.31 269 LEU A C 1
ATOM 1969 O O . LEU A 1 269 ? 8.464 -3.889 17.765 1.00 97.31 269 LEU A O 1
ATOM 1973 N N . GLU A 1 270 ? 9.595 -5.799 18.074 1.00 97.62 270 GLU A N 1
ATOM 1974 C CA . GLU A 1 270 ? 10.866 -5.171 18.441 1.00 97.62 270 GLU A CA 1
ATOM 1975 C C . GLU A 1 270 ? 11.507 -4.452 17.247 1.00 97.62 270 GLU A C 1
ATOM 1977 O O . GLU A 1 270 ? 11.830 -3.271 17.358 1.00 97.62 270 GLU A O 1
ATOM 1982 N N . GLU A 1 271 ? 11.601 -5.119 16.088 1.00 96.50 271 GLU A N 1
ATOM 1983 C CA . GLU A 1 271 ? 12.094 -4.513 14.840 1.00 96.50 271 GLU A CA 1
ATOM 1984 C C . GLU A 1 271 ? 11.258 -3.275 14.471 1.00 96.50 271 GLU A C 1
ATOM 1986 O O . GLU A 1 271 ? 11.801 -2.250 14.054 1.00 96.50 271 GLU A O 1
ATOM 1991 N N . LEU A 1 272 ? 9.936 -3.339 14.675 1.00 95.69 272 LEU A N 1
ATOM 1992 C CA . LEU A 1 272 ? 9.037 -2.219 14.410 1.00 95.69 272 LEU A CA 1
ATOM 1993 C C . LEU A 1 272 ? 9.286 -1.031 15.355 1.00 95.69 272 LEU A C 1
ATOM 1995 O O . LEU A 1 272 ? 9.408 0.097 14.885 1.00 95.69 272 LEU A O 1
ATOM 1999 N N . ARG A 1 273 ? 9.417 -1.268 16.665 1.00 95.50 273 ARG A N 1
ATOM 2000 C CA . ARG A 1 273 ? 9.710 -0.216 17.661 1.00 95.50 273 ARG A CA 1
ATOM 2001 C C . ARG A 1 273 ? 11.085 0.421 17.466 1.00 95.50 273 ARG A C 1
ATOM 2003 O O . ARG A 1 273 ? 11.247 1.627 17.659 1.00 95.50 273 ARG A O 1
ATOM 2010 N N . ALA A 1 274 ? 12.074 -0.374 17.063 1.00 93.88 274 ALA A N 1
ATOM 2011 C CA . ALA A 1 274 ? 13.390 0.138 16.702 1.00 93.88 274 ALA A CA 1
ATOM 2012 C C . ALA A 1 274 ? 13.292 1.086 15.495 1.00 93.88 274 ALA A C 1
ATOM 2014 O O . ALA A 1 274 ? 13.838 2.188 15.529 1.00 93.88 274 ALA A O 1
ATOM 2015 N N . ALA A 1 275 ? 12.527 0.710 14.464 1.00 91.88 275 ALA A N 1
ATOM 2016 C CA . ALA A 1 275 ? 12.279 1.571 13.311 1.00 91.88 275 ALA A CA 1
ATOM 2017 C C . ALA A 1 275 ? 11.524 2.864 13.679 1.00 91.88 275 ALA A C 1
ATOM 2019 O O . ALA A 1 275 ? 11.867 3.926 13.166 1.00 91.88 275 ALA A O 1
ATOM 2020 N N . GLU A 1 276 ? 10.546 2.817 14.590 1.00 92.38 276 GLU A N 1
ATOM 2021 C CA . GLU A 1 276 ? 9.872 4.027 15.094 1.00 92.38 276 GLU A CA 1
ATOM 2022 C C . GLU A 1 276 ? 10.844 4.990 15.778 1.00 92.38 276 GLU A C 1
ATOM 2024 O O . GLU A 1 276 ? 10.778 6.197 15.554 1.00 92.38 276 GLU A O 1
ATOM 2029 N N . SER A 1 277 ? 11.763 4.448 16.577 1.00 89.19 277 SER A N 1
ATOM 2030 C CA . SER A 1 277 ? 12.759 5.236 17.303 1.00 89.19 277 SER A CA 1
ATOM 2031 C C . SER A 1 277 ? 13.725 5.933 16.341 1.00 89.19 277 SER A C 1
ATOM 2033 O O . SER A 1 277 ? 14.038 7.103 16.529 1.00 89.19 277 SER A O 1
ATOM 2035 N N . LEU A 1 278 ? 14.136 5.256 15.264 1.00 86.31 278 LEU A N 1
ATOM 2036 C CA . LEU A 1 278 ? 14.947 5.864 14.204 1.00 86.31 278 LEU A CA 1
ATOM 2037 C C . LEU A 1 278 ? 14.199 6.994 13.484 1.00 86.31 278 LEU A C 1
ATOM 2039 O O . LEU A 1 278 ? 14.779 8.047 13.236 1.00 86.31 278 LEU A O 1
ATOM 2043 N N . LEU A 1 279 ? 12.907 6.808 13.195 1.00 84.75 279 LEU A N 1
ATOM 2044 C CA . LEU A 1 279 ? 12.086 7.840 12.552 1.00 84.75 279 LEU A CA 1
ATOM 2045 C C . LEU A 1 279 ? 11.859 9.070 13.438 1.00 84.75 279 LEU A C 1
ATOM 2047 O O . LEU A 1 279 ? 11.760 10.171 12.910 1.00 84.75 279 LEU A O 1
ATOM 2051 N N . ALA A 1 280 ? 11.783 8.897 14.759 1.00 74.62 280 ALA A N 1
ATOM 2052 C CA . ALA A 1 280 ? 11.627 10.006 15.701 1.00 74.62 280 ALA A CA 1
ATOM 2053 C C . ALA A 1 280 ? 12.889 10.886 15.800 1.00 74.62 280 ALA A C 1
ATOM 2055 O O . ALA A 1 280 ? 12.793 12.073 16.098 1.00 74.62 280 ALA A O 1
ATOM 2056 N N . VAL A 1 281 ? 14.072 10.319 15.541 1.00 60.72 281 VAL A N 1
ATOM 2057 C CA . VAL A 1 281 ? 15.348 11.058 15.535 1.00 60.72 281 VAL A CA 1
ATOM 2058 C C . VAL A 1 281 ? 15.552 11.821 14.216 1.00 60.72 281 VAL A C 1
ATOM 2060 O O . VAL A 1 281 ? 16.204 12.863 14.199 1.00 60.72 281 VAL A O 1
ATOM 2063 N N . ASP A 1 282 ? 14.965 11.335 13.120 1.00 57.53 282 ASP A N 1
ATOM 2064 C CA . ASP A 1 282 ? 15.183 11.826 11.751 1.00 57.53 282 ASP A CA 1
ATOM 2065 C C . ASP A 1 282 ? 14.129 12.851 11.271 1.00 57.53 282 ASP A C 1
ATOM 2067 O O . ASP A 1 282 ? 14.069 13.199 10.093 1.00 57.53 282 ASP A O 1
ATOM 2071 N N . GLU A 1 283 ? 13.297 13.397 12.169 1.00 52.50 283 GLU A N 1
ATOM 2072 C CA . GLU A 1 283 ? 12.223 14.346 11.808 1.00 52.50 283 GLU A CA 1
ATOM 2073 C C . GLU A 1 283 ? 12.720 15.685 11.219 1.00 52.50 283 GLU A C 1
ATOM 2075 O O . GLU A 1 283 ? 11.912 16.496 10.763 1.00 52.50 283 GLU A O 1
ATOM 2080 N N . SER A 1 284 ? 14.038 15.911 11.188 1.00 45.09 284 SER A N 1
ATOM 2081 C CA . SER A 1 284 ? 14.680 17.126 10.670 1.00 45.09 284 SER A CA 1
ATOM 2082 C C . SER A 1 284 ? 15.315 16.985 9.279 1.00 45.09 284 SER A C 1
ATOM 2084 O O . SER A 1 284 ? 15.716 18.000 8.704 1.00 45.09 284 SER A O 1
ATOM 2086 N N . SER A 1 285 ? 15.405 15.778 8.702 1.00 46.19 285 SER A N 1
ATOM 2087 C CA . SER A 1 285 ? 16.030 15.595 7.387 1.00 46.19 285 SER A CA 1
ATOM 2088 C C . SER A 1 285 ? 15.003 15.683 6.254 1.00 46.19 285 SER A C 1
ATOM 2090 O O . SER A 1 285 ? 13.993 14.991 6.223 1.00 46.19 285 SER A O 1
ATOM 2092 N N . ILE A 1 286 ? 15.234 16.564 5.281 1.00 49.09 286 ILE A N 1
ATOM 2093 C CA . ILE A 1 286 ? 14.407 16.630 4.069 1.00 49.09 286 ILE A CA 1
ATOM 2094 C C . ILE A 1 286 ? 14.705 15.379 3.231 1.00 49.09 286 ILE A C 1
ATOM 2096 O O . ILE A 1 286 ? 15.843 15.176 2.806 1.00 49.09 286 ILE A O 1
ATOM 2100 N N . VAL A 1 287 ? 13.692 14.554 2.935 1.00 54.03 287 VAL A N 1
ATOM 2101 C CA . VAL A 1 287 ? 13.855 13.459 1.963 1.00 54.03 287 VAL A CA 1
ATOM 2102 C C . VAL A 1 287 ? 14.148 14.073 0.597 1.00 54.03 287 VAL A C 1
ATOM 2104 O O . VAL A 1 287 ? 13.295 14.753 0.020 1.00 54.03 287 VAL A O 1
ATOM 2107 N N . ALA A 1 288 ? 15.349 13.823 0.071 1.00 51.00 288 ALA A N 1
ATOM 2108 C CA . ALA A 1 288 ? 15.788 14.342 -1.218 1.00 51.00 288 ALA A CA 1
ATOM 2109 C C . ALA A 1 288 ? 14.722 14.110 -2.310 1.00 51.00 288 ALA A C 1
ATOM 2111 O O . ALA A 1 288 ? 14.368 12.976 -2.633 1.00 51.00 288 ALA A O 1
ATOM 2112 N N . GLY A 1 289 ? 14.207 15.204 -2.881 1.00 53.12 289 GLY A N 1
ATOM 2113 C CA . GLY A 1 289 ? 13.240 15.177 -3.982 1.00 53.12 289 GLY A CA 1
ATOM 2114 C C . GLY A 1 289 ? 11.758 15.319 -3.605 1.00 53.12 289 GLY A C 1
ATOM 2115 O O . GLY A 1 289 ? 10.942 15.364 -4.528 1.00 53.12 289 GLY A O 1
ATOM 2116 N N . TYR A 1 290 ? 11.397 15.437 -2.319 1.00 57.91 290 TYR A N 1
ATOM 2117 C CA . TYR A 1 290 ? 10.040 15.806 -1.875 1.00 57.91 290 TYR A CA 1
ATOM 2118 C C . TYR A 1 290 ? 10.065 17.131 -1.104 1.00 57.91 290 TYR A C 1
ATOM 2120 O O . TYR A 1 290 ? 10.940 17.353 -0.274 1.00 57.91 290 TYR A O 1
ATOM 2128 N N . ARG A 1 291 ? 9.116 18.028 -1.402 1.00 55.09 291 ARG A N 1
ATOM 2129 C CA . ARG A 1 291 ? 9.067 19.391 -0.842 1.00 55.09 291 ARG A CA 1
ATOM 2130 C C . ARG A 1 291 ? 8.116 19.478 0.353 1.00 55.09 291 ARG A C 1
ATOM 2132 O O . ARG A 1 291 ? 7.034 18.885 0.314 1.00 55.09 291 ARG A O 1
ATOM 2139 N N . ALA A 1 292 ? 8.502 20.253 1.368 1.00 50.16 292 ALA A N 1
ATOM 2140 C CA . ALA A 1 292 ? 7.655 20.604 2.508 1.00 50.16 292 ALA A CA 1
ATOM 2141 C C . ALA A 1 292 ? 6.645 21.719 2.142 1.00 50.16 292 ALA A C 1
ATOM 2143 O O . ALA A 1 292 ? 6.940 22.551 1.276 1.00 50.16 292 ALA A O 1
ATOM 2144 N N . PRO A 1 293 ? 5.458 21.784 2.781 1.00 43.66 293 PRO A N 1
ATOM 2145 C CA . PRO A 1 293 ? 4.592 22.962 2.712 1.00 43.66 293 PRO A CA 1
ATOM 2146 C C . PRO A 1 293 ? 5.329 24.155 3.340 1.00 43.66 293 PRO A C 1
ATOM 2148 O O . PRO A 1 293 ? 5.827 24.048 4.458 1.00 43.66 293 PRO A O 1
ATOM 2151 N N . GLY A 1 294 ? 5.467 25.251 2.597 1.00 42.38 294 GLY A N 1
ATOM 2152 C CA . GLY A 1 294 ? 6.271 26.416 2.994 1.00 42.38 294 GLY A CA 1
ATOM 2153 C C . GLY A 1 294 ? 7.273 26.867 1.928 1.00 42.38 294 GLY A C 1
ATOM 2154 O O . GLY A 1 294 ? 7.602 28.046 1.851 1.00 42.38 294 GLY A O 1
ATOM 2155 N N . GLU A 1 295 ? 7.651 25.994 0.985 1.00 48.22 295 GLU A N 1
ATOM 2156 C CA . GLU A 1 295 ? 8.212 26.412 -0.318 1.00 48.22 295 GLU A CA 1
ATOM 2157 C C . GLU A 1 295 ? 7.063 26.858 -1.260 1.00 48.22 295 GLU A C 1
ATOM 2159 O O . GLU A 1 295 ? 6.856 26.362 -2.375 1.00 48.22 295 GLU A O 1
ATOM 2164 N N . GLU A 1 296 ? 6.233 27.757 -0.725 1.00 41.72 296 GLU A N 1
ATOM 2165 C CA . GLU A 1 296 ? 4.763 27.738 -0.771 1.00 41.72 296 GLU A CA 1
ATOM 2166 C C . GLU A 1 296 ? 4.112 28.326 -2.027 1.00 41.72 296 GLU A C 1
ATOM 2168 O O . GLU A 1 296 ? 2.899 28.238 -2.192 1.00 41.72 296 GLU A O 1
ATOM 2173 N N . ALA A 1 297 ? 4.874 28.846 -2.988 1.00 44.03 297 ALA A N 1
ATOM 2174 C CA . ALA A 1 297 ? 4.262 29.333 -4.224 1.00 44.03 297 ALA A CA 1
ATOM 2175 C C . ALA A 1 297 ? 3.824 28.196 -5.175 1.00 44.03 297 ALA A C 1
ATOM 2177 O O . ALA A 1 297 ? 2.991 28.429 -6.043 1.00 44.03 297 ALA A O 1
ATOM 2178 N N . SER A 1 298 ? 4.352 26.964 -5.067 1.00 46.03 298 SER A N 1
ATOM 2179 C CA . SER A 1 298 ? 4.325 26.019 -6.208 1.00 46.03 298 SER A CA 1
ATOM 2180 C C . SER A 1 298 ? 3.297 24.874 -6.188 1.00 46.03 298 SER A C 1
ATOM 2182 O O . SER A 1 298 ? 2.918 24.440 -7.278 1.00 46.03 298 SER A O 1
ATOM 2184 N N . CYS A 1 299 ? 2.776 24.411 -5.037 1.00 44.25 299 CYS A N 1
ATOM 2185 C CA . CYS A 1 299 ? 1.818 23.281 -5.045 1.00 44.25 299 CYS A CA 1
ATOM 2186 C C . CYS A 1 299 ? 0.461 23.664 -5.685 1.00 44.25 299 CYS A C 1
ATOM 2188 O O . CYS A 1 299 ? -0.199 22.812 -6.278 1.00 44.25 299 CYS A O 1
ATOM 2190 N N . GLN A 1 300 ? 0.085 24.953 -5.653 1.00 43.06 300 GLN A N 1
ATOM 2191 C CA . GLN A 1 300 ? -1.072 25.498 -6.383 1.00 43.06 300 GLN A CA 1
ATOM 2192 C C . GLN A 1 300 ? -0.686 26.200 -7.707 1.00 43.06 300 GLN A C 1
ATOM 2194 O O . GLN A 1 300 ? -1.427 26.090 -8.687 1.00 43.06 300 GLN A O 1
ATOM 2199 N N . ALA A 1 301 ? 0.473 26.876 -7.807 1.00 41.03 301 ALA A N 1
ATOM 2200 C CA . ALA A 1 301 ? 0.846 27.602 -9.034 1.00 41.03 301 ALA A CA 1
ATOM 2201 C C . ALA A 1 301 ? 1.281 26.705 -10.205 1.00 41.03 301 ALA A C 1
ATOM 2203 O O . ALA A 1 301 ? 1.083 27.095 -11.358 1.00 41.03 301 ALA A O 1
ATOM 2204 N N . ALA A 1 302 ? 1.814 25.501 -9.951 1.00 42.16 302 ALA A N 1
ATOM 2205 C CA . ALA A 1 302 ? 2.104 24.537 -11.019 1.00 42.16 302 ALA A CA 1
ATOM 2206 C C . ALA A 1 302 ? 0.822 24.142 -11.779 1.00 42.16 302 ALA A C 1
ATOM 2208 O O . ALA A 1 302 ? 0.826 24.055 -13.004 1.00 42.16 302 ALA A O 1
ATOM 2209 N N . SER A 1 303 ? -0.306 24.035 -11.067 1.00 39.12 303 SER A N 1
ATOM 2210 C CA . SER A 1 303 ? -1.638 23.845 -11.651 1.00 39.12 303 SER A CA 1
ATOM 2211 C C . SER A 1 303 ? -2.082 25.067 -12.469 1.00 39.12 303 SER A C 1
ATOM 2213 O O . SER A 1 303 ? -2.433 24.930 -13.640 1.00 39.12 303 SER A O 1
ATOM 2215 N N . ALA A 1 304 ? -1.990 26.283 -11.918 1.00 37.97 304 ALA A N 1
ATOM 2216 C CA . ALA A 1 304 ? -2.465 27.489 -12.604 1.00 37.97 304 ALA A CA 1
ATOM 2217 C C . ALA A 1 304 ? -1.679 27.813 -13.891 1.00 37.97 304 ALA A C 1
ATOM 2219 O O . ALA A 1 304 ? -2.270 28.243 -14.884 1.00 37.97 304 ALA A O 1
ATOM 2220 N N . HIS A 1 305 ? -0.360 27.589 -13.905 1.00 38.94 305 HIS A N 1
ATOM 2221 C CA . HIS A 1 305 ? 0.484 27.859 -15.073 1.00 38.94 305 HIS A CA 1
ATOM 2222 C C . HIS A 1 305 ? 0.354 26.772 -16.161 1.00 38.94 305 HIS A C 1
ATOM 2224 O O . HIS A 1 305 ? 0.453 27.076 -17.356 1.00 38.94 305 HIS A O 1
ATOM 2230 N N . GLU A 1 306 ? 0.101 25.517 -15.780 1.00 41.56 306 GLU A N 1
ATOM 2231 C CA . GLU A 1 306 ? -0.025 24.389 -16.711 1.00 41.56 306 GLU A CA 1
ATOM 2232 C C . GLU A 1 306 ? -1.455 24.250 -17.270 1.00 41.56 306 GLU A C 1
ATOM 2234 O O . GLU A 1 306 ? -1.621 23.976 -18.459 1.00 41.56 306 GLU A O 1
ATOM 2239 N N . VAL A 1 307 ? -2.488 24.583 -16.483 1.00 35.53 307 VAL A N 1
ATOM 2240 C CA . VAL A 1 307 ? -3.880 24.736 -16.953 1.00 35.53 307 VAL A CA 1
ATOM 2241 C C . VAL A 1 307 ? -4.021 25.956 -17.876 1.00 35.53 307 VAL A C 1
ATOM 2243 O O . VAL A 1 307 ? -4.650 25.849 -18.928 1.00 35.53 307 VAL A O 1
ATOM 2246 N N . ARG A 1 308 ? -3.357 27.091 -17.585 1.00 39.91 308 ARG A N 1
ATOM 2247 C CA . ARG A 1 308 ? -3.332 28.259 -18.498 1.00 39.91 308 ARG A CA 1
ATOM 2248 C C . ARG A 1 308 ? -2.643 27.987 -19.838 1.00 39.91 308 ARG A C 1
ATOM 2250 O O . ARG A 1 308 ? -3.001 28.620 -20.825 1.00 39.91 308 ARG A O 1
ATOM 2257 N N . ARG A 1 309 ? -1.686 27.053 -19.905 1.00 42.50 309 ARG A N 1
ATOM 2258 C CA . ARG A 1 309 ? -1.082 26.605 -21.177 1.00 42.50 309 ARG A CA 1
ATOM 2259 C C . ARG A 1 309 ? -1.983 25.661 -21.984 1.00 42.50 309 ARG A C 1
ATOM 2261 O O . ARG A 1 309 ? -1.698 25.441 -23.156 1.00 42.50 309 ARG A O 1
ATOM 2268 N N . ARG A 1 310 ? -3.034 25.100 -21.373 1.00 45.38 310 ARG A N 1
ATOM 2269 C CA . ARG A 1 310 ? -3.915 24.074 -21.961 1.00 45.38 310 ARG A CA 1
ATOM 2270 C C . ARG A 1 310 ? -5.298 24.581 -22.375 1.00 45.38 310 ARG A C 1
ATOM 2272 O O . ARG A 1 310 ? -6.043 23.819 -22.985 1.00 45.38 310 ARG A O 1
ATOM 2279 N N . LEU A 1 311 ? -5.648 25.839 -22.105 1.00 32.16 311 LEU A N 1
ATOM 2280 C CA . LEU A 1 311 ? -6.788 26.456 -22.783 1.00 32.16 311 LEU A CA 1
ATOM 2281 C C . LEU A 1 311 ? -6.380 26.757 -24.234 1.00 32.16 311 LEU A C 1
ATOM 2283 O O . LEU A 1 311 ? -5.333 27.383 -24.436 1.00 32.16 311 LEU A O 1
ATOM 2287 N N . PRO A 1 312 ? -7.169 26.353 -25.249 1.00 34.75 312 PRO A N 1
ATOM 2288 C CA . PRO A 1 312 ? -7.002 26.886 -26.591 1.00 34.75 312 PRO A CA 1
ATOM 2289 C C . PRO A 1 312 ? -6.992 28.408 -26.476 1.00 34.75 312 PRO A C 1
ATOM 2291 O O . PRO A 1 312 ? -7.883 28.988 -25.848 1.00 34.75 312 PRO A O 1
ATOM 2294 N N . ARG A 1 313 ? -5.986 29.070 -27.053 1.00 38.81 313 ARG A N 1
ATOM 2295 C CA . ARG A 1 313 ? -6.083 30.507 -27.306 1.00 38.81 313 ARG A CA 1
ATOM 2296 C C . ARG A 1 313 ? -7.242 30.681 -28.280 1.00 38.81 313 ARG A C 1
ATOM 2298 O O . ARG A 1 313 ? -7.051 30.572 -29.486 1.00 38.81 313 ARG A O 1
ATOM 2305 N N . ASN A 1 314 ? -8.447 30.886 -27.757 1.00 33.94 314 ASN A N 1
ATOM 2306 C CA . ASN A 1 314 ? -9.557 31.359 -28.558 1.00 33.94 314 ASN A CA 1
ATOM 2307 C C . ASN A 1 314 ? -9.116 32.705 -29.129 1.00 33.94 314 ASN A C 1
ATOM 2309 O O . ASN A 1 314 ? -8.979 33.691 -28.406 1.00 33.94 314 ASN A O 1
ATOM 2313 N N . ASN A 1 315 ? -8.842 32.707 -30.431 1.00 45.09 315 ASN A N 1
ATOM 2314 C CA . ASN A 1 315 ? -8.772 33.907 -31.244 1.00 45.09 315 ASN A CA 1
ATOM 2315 C C . ASN A 1 315 ? -10.132 34.601 -31.154 1.00 45.09 315 ASN A C 1
ATOM 2317 O O . ASN A 1 315 ? -11.038 34.316 -31.929 1.00 45.09 315 ASN A O 1
ATOM 2321 N N . ALA A 1 316 ? -10.283 35.489 -30.184 1.00 39.19 316 ALA A N 1
ATOM 2322 C CA . ALA A 1 316 ? -11.425 36.378 -30.089 1.00 39.19 316 ALA A CA 1
ATOM 2323 C C . ALA A 1 316 ? -10.994 37.662 -29.384 1.00 39.19 316 ALA A C 1
ATOM 2325 O O . ALA A 1 316 ? -11.314 37.886 -28.225 1.00 39.19 316 ALA A O 1
ATOM 2326 N N . GLN A 1 317 ? -10.227 38.481 -30.103 1.00 34.25 317 GLN A N 1
ATOM 2327 C CA . GLN A 1 317 ? -10.232 39.938 -29.960 1.00 34.25 317 GLN A CA 1
ATOM 2328 C C . GLN A 1 317 ? -9.618 40.563 -31.226 1.00 34.25 317 GLN A C 1
ATOM 2330 O O . GLN A 1 317 ? -8.533 41.133 -31.230 1.00 34.25 317 GLN A O 1
ATOM 2335 N N . ARG A 1 318 ? -10.335 40.431 -32.348 1.00 36.69 318 ARG A N 1
ATOM 2336 C CA . ARG A 1 318 ? -10.408 41.504 -33.347 1.00 36.69 318 ARG A CA 1
ATOM 2337 C C . ARG A 1 318 ? -11.821 42.051 -33.265 1.00 36.69 318 ARG A C 1
ATOM 2339 O O . ARG A 1 318 ? -12.774 41.358 -33.591 1.00 36.69 318 ARG A O 1
ATOM 2346 N N . GLY A 1 319 ? -11.924 43.261 -32.747 1.00 28.92 319 GLY A N 1
ATOM 2347 C CA . GLY A 1 319 ? -13.179 43.951 -32.511 1.00 28.92 319 GLY A CA 1
ATOM 2348 C C . GLY A 1 319 ? -12.892 45.358 -32.017 1.00 28.92 319 GLY A C 1
ATOM 2349 O O . GLY A 1 319 ? -13.277 45.712 -30.912 1.00 28.92 319 GLY A O 1
ATOM 2350 N N . THR A 1 320 ? -12.156 46.133 -32.811 1.00 31.77 320 THR A N 1
ATOM 2351 C CA . THR A 1 320 ? -12.186 47.593 -32.724 1.00 31.77 320 THR A CA 1
ATOM 2352 C C . THR A 1 320 ? -12.903 48.094 -33.962 1.00 31.77 320 THR A C 1
ATOM 2354 O O . THR A 1 320 ? -12.527 47.763 -35.086 1.00 31.77 320 THR A O 1
ATOM 2357 N N . ALA A 1 321 ? -13.981 48.820 -33.702 1.00 32.97 321 ALA A N 1
ATOM 2358 C CA . ALA A 1 321 ? -14.881 49.412 -34.664 1.00 32.97 321 ALA A CA 1
ATOM 2359 C C . ALA A 1 321 ? -14.168 50.380 -35.618 1.00 32.97 321 ALA A C 1
ATOM 2361 O O . ALA A 1 321 ? -13.370 51.209 -35.188 1.00 32.97 321 ALA A O 1
ATOM 2362 N N . ALA A 1 322 ? -14.544 50.311 -36.889 1.00 32.28 322 ALA A N 1
ATOM 2363 C CA . ALA A 1 322 ? -14.645 51.457 -37.780 1.00 32.28 322 ALA A CA 1
ATOM 2364 C C . ALA A 1 322 ? -15.708 51.088 -38.819 1.00 32.28 322 ALA A C 1
ATOM 2366 O O . ALA A 1 322 ? -15.624 50.030 -39.443 1.00 32.28 322 ALA A O 1
ATOM 2367 N N . GLY A 1 323 ? -16.764 51.895 -38.884 1.00 30.16 323 GLY A N 1
ATOM 2368 C CA . GLY A 1 323 ? -17.840 51.721 -39.845 1.00 30.16 323 GLY A CA 1
ATOM 2369 C C . GLY A 1 323 ? -17.411 52.137 -41.243 1.00 30.16 323 GLY A C 1
ATOM 2370 O O . GLY A 1 323 ? -16.490 52.928 -41.394 1.00 30.16 323 GLY A O 1
ATOM 2371 N N . GLU A 1 324 ? -18.122 51.619 -42.236 1.00 31.33 324 GLU A N 1
ATOM 2372 C CA . GLU A 1 324 ? -18.509 52.364 -43.429 1.00 31.33 324 GLU A CA 1
ATOM 2373 C C . GLU A 1 324 ? -19.597 51.580 -44.171 1.00 31.33 324 GLU A C 1
ATOM 2375 O O . GLU A 1 324 ? -19.600 50.349 -44.228 1.00 31.33 324 GLU A O 1
ATOM 2380 N N . GLU A 1 325 ? -20.575 52.335 -44.652 1.00 32.06 325 GLU A N 1
ATOM 2381 C CA . GLU A 1 325 ? -21.751 51.909 -45.395 1.00 32.06 325 GLU A CA 1
ATOM 2382 C C . GLU A 1 325 ? -21.378 51.274 -46.745 1.00 32.06 325 GLU A C 1
ATOM 2384 O O . GLU A 1 325 ? -20.468 51.757 -47.418 1.00 32.06 325 GLU A O 1
ATOM 2389 N N . ARG A 1 326 ? -22.148 50.266 -47.189 1.00 29.92 326 ARG A N 1
ATOM 2390 C CA . ARG A 1 326 ? -22.729 50.203 -48.550 1.00 29.92 326 ARG A CA 1
ATOM 2391 C C . ARG A 1 326 ? -23.626 48.974 -48.763 1.00 29.92 326 ARG A C 1
ATOM 2393 O O . ARG A 1 326 ? -23.192 47.831 -48.786 1.00 29.92 326 ARG A O 1
ATOM 2400 N N . GLU A 1 327 ? -24.904 49.302 -48.858 1.00 28.77 327 GLU A N 1
ATOM 2401 C CA . GLU A 1 327 ? -25.971 48.859 -49.762 1.00 28.77 327 GLU A CA 1
ATOM 2402 C C . GLU A 1 327 ? -25.732 47.767 -50.854 1.00 28.77 327 GLU A C 1
ATOM 2404 O O . GLU A 1 327 ? -24.734 47.768 -51.570 1.00 28.77 327 GLU A O 1
ATOM 2409 N N . VAL A 1 328 ? -26.813 46.986 -51.064 1.00 29.86 328 VAL A N 1
ATOM 2410 C CA . VAL A 1 328 ? -27.334 46.335 -52.300 1.00 29.86 328 VAL A CA 1
ATOM 2411 C C . VAL A 1 328 ? -27.171 44.805 -52.516 1.00 29.86 328 VAL A C 1
ATOM 2413 O O . VAL A 1 328 ? -26.093 44.277 -52.749 1.00 29.86 328 VAL A O 1
ATOM 2416 N N . ALA A 1 329 ? -28.361 44.175 -52.599 1.00 29.22 329 ALA A N 1
ATOM 2417 C CA . ALA A 1 329 ? -28.823 43.002 -53.371 1.00 29.22 329 ALA A CA 1
ATOM 2418 C C . ALA A 1 329 ? -28.391 41.557 -53.021 1.00 29.22 329 ALA A C 1
ATOM 2420 O O . ALA A 1 329 ? -27.318 41.096 -53.377 1.00 29.22 329 ALA A O 1
ATOM 2421 N N . GLY A 1 330 ? -29.377 40.782 -52.542 1.00 26.00 330 GLY A N 1
ATOM 2422 C CA . GLY A 1 330 ? -30.153 39.904 -53.434 1.00 26.00 330 GLY A CA 1
ATOM 2423 C C . GLY A 1 330 ? -29.773 38.416 -53.532 1.00 26.00 330 GLY A C 1
ATOM 2424 O O . GLY A 1 330 ? -28.659 38.081 -53.903 1.00 26.00 330 GLY A O 1
ATOM 2425 N N . ILE A 1 331 ? -30.817 37.571 -53.410 1.00 29.94 331 ILE A N 1
ATOM 2426 C CA . ILE A 1 331 ? -30.939 36.181 -53.916 1.00 29.94 331 ILE A CA 1
ATOM 2427 C C . ILE A 1 331 ? -30.118 35.153 -53.100 1.00 29.94 331 ILE A C 1
ATOM 2429 O O . ILE A 1 331 ? -28.938 35.333 -52.872 1.00 29.94 331 ILE A O 1
ATOM 2433 N N . GLY A 1 332 ? -30.603 34.014 -52.611 1.00 25.08 332 GLY A N 1
ATOM 2434 C CA . GLY A 1 332 ? -31.843 33.264 -52.759 1.00 25.08 332 GLY A CA 1
ATOM 2435 C C . GLY A 1 332 ? -31.545 31.787 -52.426 1.00 25.08 332 GLY A C 1
ATOM 2436 O O . GLY A 1 332 ? -30.429 31.321 -52.609 1.00 25.08 332 GLY A O 1
ATOM 2437 N N . ALA A 1 333 ? -32.578 31.070 -51.980 1.00 27.45 333 ALA A N 1
ATOM 2438 C CA . ALA A 1 333 ? -32.761 29.617 -52.107 1.00 27.45 333 ALA A CA 1
ATOM 2439 C C . ALA A 1 333 ? -31.938 28.613 -51.245 1.00 27.45 333 ALA A C 1
ATOM 2441 O O . ALA A 1 333 ? -30.872 28.141 -51.610 1.00 27.45 333 ALA A O 1
ATOM 2442 N N . SER A 1 334 ? -32.641 28.080 -50.235 1.00 27.58 334 SER A N 1
ATOM 2443 C CA . SER A 1 334 ? -33.197 26.704 -50.230 1.00 27.58 334 SER A CA 1
ATOM 2444 C C . SER A 1 334 ? -32.412 25.484 -49.703 1.00 27.58 334 SER A C 1
ATOM 2446 O O . SER A 1 334 ? -31.245 25.256 -49.992 1.00 27.58 334 SER A O 1
ATOM 2448 N N . SER A 1 335 ? -33.228 24.620 -49.076 1.00 29.31 335 SER A N 1
ATOM 2449 C CA . SER A 1 335 ? -33.106 23.181 -48.763 1.00 29.31 335 SER A CA 1
ATOM 2450 C C . SER A 1 335 ? -32.211 22.803 -47.572 1.00 29.31 335 SER A C 1
ATOM 2452 O O . SER A 1 335 ? -31.026 23.086 -47.555 1.00 29.31 335 SER A O 1
ATOM 2454 N N . GLN A 1 336 ? -32.739 22.356 -46.424 1.00 28.67 336 GLN A N 1
ATOM 2455 C CA . GLN A 1 336 ? -33.571 21.179 -46.092 1.00 28.67 336 GLN A CA 1
ATOM 2456 C C . GLN A 1 336 ? -32.859 19.818 -46.195 1.00 28.67 336 GLN A C 1
ATOM 2458 O O . GLN A 1 336 ? -32.223 19.517 -47.193 1.00 28.67 336 GLN A O 1
ATOM 2463 N N . HIS A 1 337 ? -33.178 18.987 -45.184 1.00 29.22 337 HIS A N 1
ATOM 2464 C CA . HIS A 1 337 ? -33.038 17.525 -45.038 1.00 29.22 337 HIS A CA 1
ATOM 2465 C C . HIS A 1 337 ? -31.794 17.006 -44.305 1.00 29.22 337 HIS A C 1
ATOM 2467 O O . HIS A 1 337 ? -30.695 17.492 -44.500 1.00 29.22 337 HIS A O 1
ATOM 2473 N N . ARG A 1 338 ? -31.871 15.950 -43.487 1.00 28.50 338 ARG A N 1
ATOM 2474 C CA . ARG A 1 338 ? -32.942 15.297 -42.700 1.00 28.50 338 ARG A CA 1
ATOM 2475 C C . ARG A 1 338 ? -32.201 14.254 -41.853 1.00 28.50 338 ARG A C 1
ATOM 2477 O O . ARG A 1 338 ? -31.270 13.622 -42.338 1.00 28.50 338 ARG A O 1
ATOM 2484 N N . TRP A 1 339 ? -32.619 14.070 -40.609 1.00 29.98 339 TRP A N 1
ATOM 2485 C CA . TRP A 1 339 ? -32.152 12.988 -39.745 1.00 29.98 339 TRP A CA 1
ATOM 2486 C C . TRP A 1 339 ? -32.739 11.642 -40.189 1.00 29.98 339 TRP A C 1
ATOM 2488 O O . TRP A 1 339 ? -33.909 11.579 -40.569 1.00 29.98 339 TRP A O 1
ATOM 2498 N N . GLY A 1 340 ? -31.957 10.570 -40.066 1.00 26.88 340 GLY A N 1
ATOM 2499 C CA . GLY A 1 340 ? -32.411 9.193 -40.240 1.00 26.88 340 GLY A CA 1
ATOM 2500 C C . GLY A 1 340 ? -31.586 8.244 -39.377 1.00 26.88 340 GLY A C 1
ATOM 2501 O O . GLY A 1 340 ? -30.385 8.114 -39.577 1.00 26.88 340 GLY A O 1
ATOM 2502 N N . ARG A 1 341 ? -32.252 7.633 -38.395 1.00 32.28 341 ARG A N 1
ATOM 2503 C CA . ARG A 1 341 ? -31.756 6.546 -37.543 1.00 32.28 341 ARG A CA 1
ATOM 2504 C C . ARG A 1 341 ? -31.668 5.237 -38.332 1.00 32.28 341 ARG A C 1
ATOM 2506 O O . ARG A 1 341 ? -32.568 4.973 -39.127 1.00 32.28 341 ARG A O 1
ATOM 2513 N N . MET A 1 342 ? -30.707 4.394 -37.964 1.00 34.53 342 MET A N 1
ATOM 2514 C CA . MET A 1 342 ? -30.926 3.010 -37.520 1.00 34.53 342 MET A CA 1
ATOM 2515 C C . MET A 1 342 ? -29.933 2.709 -36.401 1.00 34.53 342 MET A C 1
ATOM 2517 O O . MET A 1 342 ? -28.787 3.196 -36.511 1.00 34.53 342 MET A O 1
#

Mean predicted aligned error: 12.1 Å

pLDDT: mean 76.16, std 23.32, range [24.92, 97.94]

Sequence (342 aa):
MRAAYHGHGTPWGSSAGSVPFAMQRGRASPDVLAHVQRAAALMEADVLALPVSADKRSGHVNREGHYHGLGIASRVCGAETTPKPAAPTGLRALLAFLRAQATPPLLARLGPLEASSPFASLLSSILRRGGLFAHLSVQVHSGGTWGPGWHVDHPVSSLHLGIALHGLRTLHANCSGGAFARCPIAATTQPAGSIYFSSPAAFQHGVVYPEHRGGSFAESIVAVQARLLSNSSGEAFRLDSAKMGRDARTTFAAVAEALLAIPLKLPSLEELRAAESLLAVDESSIVAGYRAPGEEASCQAASAHEVRRRLPRNNAQRGTAAGEEREVAGIGASSQHRWGRM

Organism: Emiliania huxleyi (strain CCMP1516) (NCBI:txid280463)

Solvent-accessible surface area (backbone atoms only — not comparable to full-atom values): 18593 Å² total; per-residue (Å²): 137,86,79,83,80,75,64,69,41,54,70,48,73,55,86,75,97,45,64,32,57,32,35,30,35,39,57,50,50,72,65,38,33,54,48,36,45,59,30,52,55,77,47,40,70,67,34,69,72,44,74,73,50,66,44,83,87,48,51,21,35,38,25,74,33,65,29,26,27,50,71,37,62,65,36,35,43,39,40,53,70,62,68,22,45,40,46,45,59,51,48,18,21,50,38,46,58,49,37,66,61,46,46,59,52,41,43,67,46,30,56,86,38,32,91,82,20,72,60,27,36,49,52,45,55,36,47,77,58,57,17,51,40,18,30,33,39,41,38,40,36,33,31,29,48,43,65,59,65,72,42,61,48,60,51,47,24,55,48,27,36,43,35,26,63,26,48,56,35,32,44,34,40,29,34,68,55,66,104,39,74,82,51,77,75,45,76,46,79,33,45,53,26,26,35,34,41,34,35,47,39,74,29,18,31,23,49,32,36,62,63,42,72,48,86,47,73,83,50,11,36,26,34,40,41,21,15,40,38,38,66,32,54,70,49,45,49,52,43,58,67,39,75,65,60,70,57,39,44,54,42,46,35,37,49,24,54,24,47,61,67,45,79,51,68,66,70,52,57,64,59,38,53,52,40,32,53,55,36,68,73,41,56,81,56,78,58,71,81,56,53,55,83,73,73,64,69,46,63,63,42,55,52,57,60,53,53,64,70,65,52,77,84,73,91,78,85,86,82,79,90,78,90,80,91,82,89,86,82,82,88,82,85,87,81,87,89,80,91,81,89,131

Foldseek 3Di:
DDDDDDWWWDWDWDDPDALIWIKTKTFDDPLLLVQVLVQQVVCFVVQVPADWDADPVFRKIKTKAKAFLDLAQFWFFFQALDTHGHRGLLSSLQQVVQLVLLLVLLCVLLVVCLVPFVLSVLVNVLSVLPQFLTIKMKMWMAAGKDDQPKDQDQLLLQKKKKAWSADKKKKWWAQPPDPGHDDDIDIDIHHHRMMMITGSNRTIMGMIDHHWHDDGSRRTGIMMMGGGGHAHNVSSVVSRVLSDDPSVSSSSNSVSVSRSVRGPDGDDPVSSVVSSVVSVVCNPDDSPRIDGPPVPPDSVVVVVVVVVVPPPPPPPPPDDDDDDDDDDDDDDDDDDDDDDDD